Protein AF-F0XGJ4-F1 (afdb_monomer_lite)

Structure (mmCIF, N/CA/C/O backbone):
data_AF-F0XGJ4-F1
#
_entry.id   AF-F0XGJ4-F1
#
loop_
_atom_site.group_PDB
_atom_site.id
_atom_site.type_symbol
_atom_site.label_atom_id
_atom_site.label_alt_id
_atom_site.label_comp_id
_atom_site.label_asym_id
_atom_site.label_entity_id
_atom_site.label_seq_id
_atom_site.pdbx_PDB_ins_code
_atom_site.Cartn_x
_atom_site.Cartn_y
_atom_site.Cartn_z
_atom_site.occupancy
_atom_site.B_iso_or_equiv
_atom_site.auth_seq_id
_atom_site.auth_comp_id
_atom_site.auth_asym_id
_atom_site.auth_atom_id
_atom_site.pdbx_PDB_model_num
ATOM 1 N N . MET A 1 1 ? -53.637 -9.551 15.368 1.00 44.47 1 MET A N 1
ATOM 2 C CA . MET A 1 1 ? -52.461 -8.748 15.763 1.00 44.47 1 MET A CA 1
ATOM 3 C C . MET A 1 1 ? -52.261 -7.711 14.674 1.00 44.47 1 MET A C 1
ATOM 5 O O . MET A 1 1 ? -52.232 -8.126 13.521 1.00 44.47 1 MET A O 1
ATOM 9 N N . PRO A 1 2 ? -52.261 -6.405 14.977 1.00 37.25 2 PRO A N 1
ATOM 10 C CA . PRO A 1 2 ? -52.149 -5.390 13.941 1.00 37.25 2 PRO A CA 1
ATOM 11 C C . PRO A 1 2 ? -50.734 -5.414 13.357 1.00 37.25 2 PRO A C 1
ATOM 13 O O . PRO A 1 2 ? -49.748 -5.363 14.090 1.00 37.25 2 PRO A O 1
ATOM 16 N N . THR A 1 3 ? -50.654 -5.531 12.036 1.00 47.31 3 THR A N 1
ATOM 17 C CA . THR A 1 3 ? -49.448 -5.276 11.251 1.00 47.31 3 THR A CA 1
ATOM 18 C C . THR A 1 3 ? -49.050 -3.822 11.454 1.00 47.31 3 THR A C 1
ATOM 20 O O . THR A 1 3 ? -49.810 -2.914 11.125 1.00 47.31 3 THR A O 1
ATOM 23 N N . GLN A 1 4 ? -47.882 -3.604 12.047 1.00 41.16 4 GLN A N 1
ATOM 24 C CA . GLN A 1 4 ? -47.306 -2.279 12.210 1.00 41.16 4 GLN A CA 1
ATOM 25 C C . GLN A 1 4 ? -46.841 -1.817 10.823 1.00 41.16 4 GLN A C 1
ATOM 27 O O . GLN A 1 4 ? -45.825 -2.291 10.317 1.00 41.16 4 GLN A O 1
ATOM 32 N N . GLU A 1 5 ? -47.625 -0.960 10.167 1.00 41.19 5 GLU A N 1
ATOM 33 C CA . GLU A 1 5 ? -47.190 -0.300 8.937 1.00 41.19 5 GLU A CA 1
ATOM 34 C C . GLU A 1 5 ? -45.972 0.568 9.258 1.00 41.19 5 GLU A C 1
ATOM 36 O O . GLU A 1 5 ? -46.038 1.530 10.027 1.00 41.19 5 GLU A O 1
ATOM 41 N N . VAL A 1 6 ? -44.831 0.196 8.684 1.00 43.41 6 VAL A N 1
ATOM 42 C CA . VAL A 1 6 ? -43.627 1.019 8.705 1.00 43.41 6 VAL A CA 1
ATOM 43 C C . VAL A 1 6 ? -43.860 2.169 7.731 1.00 43.41 6 VAL A C 1
ATOM 45 O O . VAL A 1 6 ? -43.732 2.011 6.519 1.00 43.41 6 VAL A O 1
ATOM 48 N N . CYS A 1 7 ? -44.211 3.339 8.262 1.00 36.81 7 CYS A N 1
ATOM 49 C CA . CYS A 1 7 ? -44.216 4.579 7.496 1.00 36.81 7 CYS A CA 1
ATOM 50 C C . CYS A 1 7 ? -42.777 4.942 7.113 1.00 36.81 7 CYS A C 1
ATOM 52 O O . CYS A 1 7 ? -42.059 5.582 7.882 1.00 36.81 7 CYS A O 1
ATOM 54 N N . ILE A 1 8 ? -42.349 4.549 5.913 1.00 44.00 8 ILE A N 1
ATOM 55 C CA . ILE A 1 8 ? -41.135 5.093 5.305 1.00 44.00 8 ILE A CA 1
ATOM 56 C C . ILE A 1 8 ? -41.478 6.503 4.829 1.00 44.00 8 ILE A C 1
ATOM 58 O O . ILE A 1 8 ? -42.109 6.693 3.790 1.00 44.00 8 ILE A O 1
ATOM 62 N N . VAL A 1 9 ? -41.100 7.504 5.623 1.00 44.28 9 VAL A N 1
ATOM 63 C CA . VAL A 1 9 ? -41.214 8.907 5.221 1.00 44.28 9 VAL A CA 1
ATOM 64 C C . VAL A 1 9 ? -40.215 9.147 4.081 1.00 44.28 9 VAL A C 1
ATOM 66 O O . VAL A 1 9 ? -39.020 8.924 4.284 1.00 44.28 9 VAL A O 1
ATOM 69 N N . PRO A 1 10 ? -40.654 9.604 2.893 1.00 46.97 10 PRO A N 1
ATOM 70 C CA . PRO A 1 10 ? -39.745 9.921 1.800 1.00 46.97 10 PRO A CA 1
ATOM 71 C C . PRO A 1 10 ? -38.796 11.039 2.229 1.00 46.97 10 PRO A C 1
ATOM 73 O O . PRO A 1 10 ? -39.234 12.105 2.675 1.00 46.97 10 PRO A O 1
ATOM 76 N N . THR A 1 11 ? -37.494 10.810 2.100 1.00 43.44 11 THR A N 1
ATOM 77 C CA . THR A 1 11 ? -36.482 11.832 2.357 1.00 43.44 11 THR A CA 1
ATOM 78 C C . THR A 1 11 ? -36.647 12.971 1.350 1.00 43.44 11 THR A C 1
ATOM 80 O O . THR A 1 11 ? -36.480 12.794 0.145 1.00 43.44 11 THR A O 1
ATOM 83 N N . LYS A 1 12 ? -37.008 14.165 1.837 1.00 43.97 12 LYS A N 1
ATOM 84 C CA . LYS A 1 12 ? -36.980 15.386 1.020 1.00 43.97 12 LYS A CA 1
ATOM 85 C C . LYS A 1 12 ? -35.518 15.830 0.828 1.00 43.97 12 LYS A C 1
ATOM 87 O O . LYS A 1 12 ? -34.773 15.789 1.810 1.00 43.97 12 LYS A O 1
ATOM 92 N N . PRO A 1 13 ? -35.116 16.292 -0.373 1.00 52.69 13 PRO A N 1
ATOM 93 C CA . PRO A 1 13 ? -33.733 16.689 -0.678 1.00 52.69 13 PRO A CA 1
ATOM 94 C C . PRO A 1 13 ? -33.125 17.688 0.320 1.00 52.69 13 PRO A C 1
ATOM 96 O O . PRO A 1 13 ? -31.936 17.627 0.614 1.00 52.69 13 PRO A O 1
ATOM 99 N N . ASP A 1 14 ? -33.949 18.557 0.909 1.00 48.69 14 ASP A N 1
ATOM 100 C CA . ASP A 1 14 ? -33.496 19.634 1.797 1.00 48.69 14 ASP A CA 1
ATOM 101 C C . ASP A 1 14 ? -33.063 19.177 3.205 1.00 48.69 14 ASP A C 1
ATOM 103 O O . ASP A 1 14 ? -32.497 19.977 3.955 1.00 48.69 14 ASP A O 1
ATOM 107 N N . ASN A 1 15 ? -33.284 17.903 3.560 1.00 43.88 15 ASN A N 1
ATOM 108 C CA . ASN A 1 15 ? -32.878 17.313 4.845 1.00 43.88 15 ASN A CA 1
ATOM 109 C C . ASN A 1 15 ? -31.492 16.646 4.819 1.00 43.88 15 ASN A C 1
ATOM 111 O O . ASN A 1 15 ? -31.057 16.120 5.843 1.00 43.88 15 ASN A O 1
ATOM 115 N N . PHE A 1 16 ? -30.780 16.675 3.690 1.00 43.53 16 PHE A N 1
ATOM 116 C CA . PHE A 1 16 ? -29.394 16.219 3.621 1.00 43.53 16 PHE A CA 1
ATOM 117 C C . PHE A 1 16 ? -28.466 17.435 3.580 1.00 43.53 16 PHE A C 1
ATOM 119 O O . PHE A 1 16 ? -28.323 18.097 2.553 1.00 43.53 16 PHE A O 1
ATOM 126 N N . ARG A 1 17 ? -27.845 17.773 4.714 1.00 47.41 17 ARG A N 1
ATOM 127 C CA . ARG A 1 17 ? -26.791 18.795 4.762 1.00 47.41 17 ARG A CA 1
ATOM 128 C C . ARG A 1 17 ? -25.570 18.237 5.474 1.00 47.41 17 ARG A C 1
ATOM 130 O O . ARG A 1 17 ? -25.662 17.846 6.632 1.00 47.41 17 ARG A O 1
ATOM 137 N N . LEU A 1 18 ? -24.424 18.266 4.797 1.00 42.28 18 LEU A N 1
ATOM 138 C CA . LEU A 1 18 ? -23.131 18.234 5.475 1.00 42.28 18 LEU A CA 1
ATOM 139 C C . LEU A 1 18 ? -22.998 19.552 6.266 1.00 42.28 18 LEU A C 1
ATOM 141 O O . LEU A 1 18 ? -23.239 20.620 5.686 1.00 42.28 18 LEU A O 1
ATOM 145 N N . PRO A 1 19 ? -22.682 19.528 7.572 1.00 45.72 19 PRO A N 1
ATOM 146 C CA . PRO A 1 19 ? -22.484 20.747 8.350 1.00 45.72 19 PRO A CA 1
ATOM 147 C C . PRO A 1 19 ? -21.407 21.636 7.709 1.00 45.72 19 PRO A C 1
ATOM 149 O O . PRO A 1 19 ? -20.309 21.174 7.408 1.00 45.72 19 PRO A O 1
ATOM 152 N N . ARG A 1 20 ? -21.713 22.926 7.510 1.00 48.38 20 ARG A N 1
ATOM 153 C CA . ARG A 1 20 ? -20.840 23.892 6.807 1.00 48.38 20 ARG A CA 1
ATOM 154 C C . ARG A 1 20 ? -19.510 24.189 7.512 1.00 48.38 20 ARG A C 1
ATOM 156 O O . ARG A 1 20 ? -18.648 24.817 6.914 1.00 48.38 20 ARG A O 1
ATOM 163 N N . GLU A 1 21 ? -19.337 23.750 8.753 1.00 51.31 21 GLU A N 1
ATOM 164 C CA . GLU A 1 21 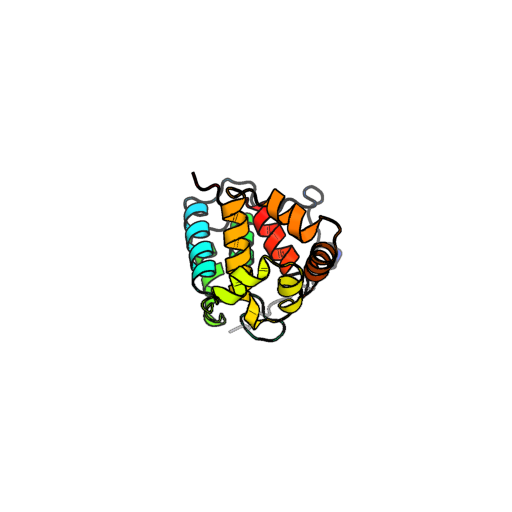? -18.186 24.100 9.595 1.00 51.31 21 GLU A CA 1
ATOM 165 C C . GLU A 1 21 ? -17.026 23.094 9.502 1.00 51.31 21 GLU A C 1
ATOM 167 O O . GLU A 1 21 ? -15.967 23.338 10.075 1.00 51.31 21 GLU A O 1
ATOM 172 N N . ARG A 1 22 ? -17.182 21.983 8.761 1.00 50.12 22 ARG A N 1
ATOM 173 C CA . ARG A 1 22 ? -16.099 21.019 8.485 1.00 50.12 22 ARG A CA 1
ATOM 174 C C . ARG A 1 22 ? -16.138 20.516 7.050 1.00 50.12 22 ARG A C 1
ATOM 176 O O . ARG A 1 22 ? -16.623 19.427 6.755 1.00 50.12 22 ARG A O 1
ATOM 183 N N . LEU A 1 23 ? -15.592 21.324 6.153 1.00 49.94 23 LEU A N 1
ATOM 184 C CA . LEU A 1 23 ? -15.266 20.919 4.791 1.00 49.94 23 LEU A CA 1
ATOM 185 C C . LEU A 1 23 ? -13.896 20.221 4.819 1.00 49.94 23 LEU A C 1
ATOM 187 O O . LEU A 1 23 ? -12.877 20.861 4.598 1.00 49.94 23 LEU A O 1
ATOM 191 N N . GLY A 1 24 ? -13.887 18.927 5.159 1.00 55.69 24 GLY A N 1
ATOM 192 C CA . GLY A 1 24 ? -12.688 18.079 5.111 1.00 55.69 24 GLY A CA 1
ATOM 193 C C . GLY A 1 24 ? -11.814 18.120 6.368 1.00 55.69 24 GLY A C 1
ATOM 194 O O . GLY A 1 24 ? -10.716 18.657 6.346 1.00 55.69 24 GLY A O 1
ATOM 195 N N . ILE A 1 25 ? -12.302 17.519 7.456 1.00 51.50 25 ILE A N 1
ATOM 196 C CA . ILE A 1 25 ? -11.490 16.988 8.563 1.00 51.50 25 ILE A CA 1
ATOM 197 C C . ILE A 1 25 ? -12.127 15.634 8.886 1.00 51.50 25 ILE A C 1
ATOM 199 O O . ILE A 1 25 ? -13.258 15.599 9.371 1.00 51.50 25 ILE A O 1
ATO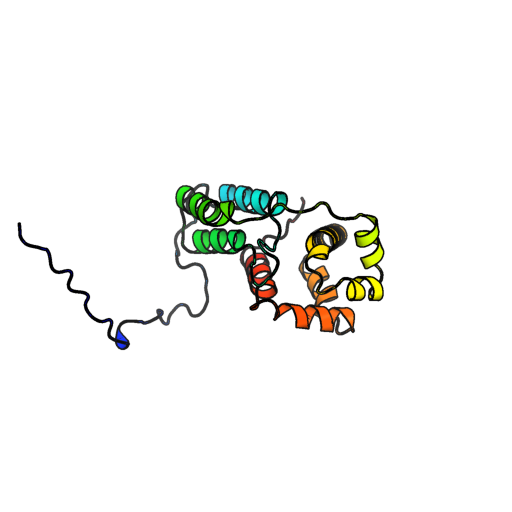M 203 N N . SER A 1 26 ? -11.451 14.527 8.569 1.00 56.41 26 SER A N 1
ATOM 204 C CA . SER A 1 26 ? -12.016 13.167 8.655 1.00 56.41 26 SER A CA 1
ATOM 205 C C . SER A 1 26 ? -12.319 12.698 10.081 1.00 56.41 26 SER A C 1
ATOM 207 O O . SER A 1 26 ? -12.967 11.669 10.262 1.00 56.41 26 SER A O 1
ATOM 209 N N . ARG A 1 27 ? -11.932 13.461 11.110 1.00 54.47 27 ARG A N 1
ATOM 210 C CA . ARG A 1 27 ? -12.351 13.197 12.488 1.00 54.47 27 ARG A CA 1
ATOM 211 C C . ARG A 1 27 ? -13.763 13.731 12.738 1.00 54.47 27 ARG A C 1
ATOM 213 O O . ARG A 1 27 ? -13.965 14.892 13.118 1.00 54.47 27 ARG A O 1
ATOM 220 N N . LEU A 1 28 ? -14.747 12.868 12.487 1.00 62.62 28 LEU A N 1
ATOM 221 C CA . LEU A 1 28 ? -16.150 13.130 12.820 1.00 62.62 28 LEU A CA 1
ATOM 222 C C . LEU A 1 28 ? -16.370 13.122 14.340 1.00 62.62 28 LEU A C 1
ATOM 224 O O . LEU A 1 28 ? -17.200 13.888 14.828 1.00 62.62 28 LEU A O 1
ATOM 228 N N . ASP A 1 29 ? -15.587 12.334 15.088 1.00 65.94 29 ASP A N 1
ATOM 229 C CA . ASP A 1 29 ? -15.532 12.422 16.550 1.00 65.94 29 ASP A CA 1
ATOM 230 C C . ASP A 1 29 ? -14.451 13.429 16.976 1.00 65.94 29 ASP A C 1
ATOM 232 O O . ASP A 1 29 ? -13.270 13.288 16.664 1.00 65.94 29 ASP A O 1
ATOM 236 N N . THR A 1 30 ? -14.857 14.482 17.684 1.00 70.56 30 THR A N 1
ATOM 237 C CA . THR A 1 30 ? -13.936 15.455 18.297 1.00 70.56 30 THR A CA 1
ATOM 238 C C . THR A 1 30 ? -13.401 15.018 19.649 1.00 70.56 30 THR A C 1
ATOM 240 O O . THR A 1 30 ? -12.550 15.704 20.214 1.00 70.56 30 THR A O 1
ATOM 243 N N . GLY A 1 31 ? -13.959 13.949 20.214 1.00 69.38 31 GLY A N 1
ATOM 244 C CA . GLY A 1 31 ? -13.500 13.369 21.460 1.00 69.38 31 GLY A CA 1
ATOM 245 C C . GLY A 1 31 ? -12.121 12.721 21.321 1.00 69.38 31 GLY A C 1
ATOM 246 O O . GLY A 1 31 ? -11.634 12.500 20.211 1.00 69.38 31 GLY A O 1
ATOM 247 N N . PRO A 1 32 ? -11.471 12.405 22.453 1.00 74.81 32 PRO A N 1
ATOM 248 C CA . PRO A 1 32 ? -10.284 11.565 22.426 1.00 74.81 32 PRO A CA 1
ATOM 249 C C . PRO A 1 32 ? -10.625 10.192 21.836 1.00 74.81 32 PRO A C 1
ATOM 251 O O . PRO A 1 32 ? -11.752 9.699 21.988 1.00 74.81 32 PRO A O 1
ATOM 254 N N . ASP A 1 33 ? -9.635 9.557 21.207 1.00 81.19 33 ASP A N 1
ATOM 255 C CA . ASP A 1 33 ? -9.786 8.181 20.739 1.00 81.19 33 ASP A CA 1
ATOM 256 C C . ASP A 1 33 ? -10.175 7.265 21.894 1.00 81.19 33 ASP A C 1
ATOM 258 O O . ASP A 1 33 ? -9.794 7.474 23.053 1.00 81.19 33 ASP A O 1
ATOM 262 N N . LYS A 1 34 ? -10.957 6.229 21.581 1.00 84.88 34 LYS A N 1
ATOM 263 C CA . LYS A 1 34 ? -11.382 5.287 22.612 1.00 84.88 34 LYS A CA 1
ATOM 264 C C . LYS A 1 34 ? -10.155 4.519 23.133 1.00 84.88 34 LYS A C 1
ATOM 266 O O . LYS A 1 34 ? -9.247 4.209 22.356 1.00 84.88 34 LYS A O 1
ATOM 271 N N . PRO A 1 35 ? -10.104 4.198 24.440 1.00 89.31 35 PRO A N 1
ATOM 272 C CA . PRO A 1 35 ? -8.996 3.435 25.004 1.00 89.31 35 PRO A CA 1
ATOM 273 C C . PRO A 1 35 ? -8.731 2.143 24.219 1.00 89.31 35 PRO A C 1
ATOM 275 O O . PRO A 1 35 ? -9.656 1.376 23.948 1.00 89.31 35 PRO A O 1
ATOM 278 N N . GLY A 1 36 ? -7.468 1.916 23.854 1.00 87.62 36 GLY A N 1
ATOM 279 C CA . GLY A 1 36 ? -7.026 0.741 23.097 1.00 87.62 36 GLY A CA 1
ATOM 280 C C . GLY A 1 36 ? -7.282 0.786 21.585 1.00 87.62 36 GLY A C 1
ATOM 281 O O . GLY A 1 36 ? -6.905 -0.165 20.904 1.00 87.62 36 GLY A O 1
ATOM 282 N N . SER A 1 37 ? -7.891 1.848 21.036 1.00 85.94 37 SER A N 1
ATOM 283 C CA . SER A 1 37 ? -8.155 1.949 19.590 1.00 85.94 37 SER A CA 1
ATOM 284 C C . SER A 1 37 ? -6.874 2.017 18.748 1.00 85.94 37 SER A C 1
ATOM 286 O O . SER A 1 37 ? -6.814 1.382 17.702 1.00 85.94 37 SER A O 1
ATOM 288 N N . HIS A 1 38 ? -5.830 2.714 19.210 1.00 84.88 38 HIS A N 1
ATOM 289 C CA . HIS A 1 38 ? -4.536 2.782 18.509 1.00 84.88 38 HIS A CA 1
ATOM 290 C C . HIS A 1 38 ? -3.844 1.418 18.441 1.00 84.88 38 HIS A C 1
ATOM 292 O O . HIS A 1 38 ? -3.490 0.957 17.357 1.00 84.88 38 HIS A O 1
ATOM 298 N N . ASP A 1 39 ? -3.731 0.739 19.585 1.00 87.06 39 ASP A N 1
ATOM 299 C CA . ASP A 1 39 ? -3.068 -0.565 19.680 1.00 87.06 39 ASP A CA 1
ATOM 300 C C . ASP A 1 39 ? -3.740 -1.599 18.773 1.00 87.06 39 ASP A C 1
ATOM 302 O O . ASP A 1 39 ? -3.071 -2.327 18.035 1.00 87.06 39 ASP A O 1
ATOM 306 N N . ILE A 1 40 ? -5.079 -1.657 18.789 1.00 92.75 40 ILE A N 1
ATOM 307 C CA . ILE A 1 40 ? -5.793 -2.626 17.959 1.00 92.75 40 ILE A CA 1
ATOM 308 C C . ILE A 1 40 ? -5.703 -2.287 16.470 1.00 92.75 40 ILE A C 1
ATOM 310 O O . ILE A 1 40 ? -5.597 -3.204 15.663 1.00 92.75 40 ILE A O 1
ATOM 314 N N . VAL A 1 41 ? -5.702 -1.006 16.091 1.00 92.44 41 VAL A N 1
ATOM 315 C CA . VAL A 1 41 ? -5.514 -0.594 14.691 1.00 92.44 41 VAL A CA 1
ATOM 316 C C . VAL A 1 41 ? -4.147 -1.041 14.190 1.00 92.44 41 VAL A C 1
ATOM 318 O O . VAL A 1 41 ? -4.084 -1.678 13.141 1.00 92.44 41 VAL A O 1
ATOM 321 N N . GLY A 1 42 ? -3.080 -0.812 14.960 1.00 88.12 42 GLY A N 1
ATOM 322 C CA . GLY A 1 42 ? -1.737 -1.282 14.610 1.00 88.12 42 GLY A CA 1
ATOM 323 C C . GLY A 1 42 ? -1.686 -2.798 14.397 1.00 88.12 42 GLY A C 1
ATOM 324 O O . GLY A 1 42 ? -1.186 -3.265 13.374 1.00 88.12 42 GLY A O 1
ATOM 325 N N . VAL A 1 43 ? -2.285 -3.573 15.310 1.00 94.81 43 VAL A N 1
ATOM 326 C CA . VAL A 1 43 ? -2.364 -5.040 15.191 1.00 94.81 43 VAL A CA 1
ATOM 327 C C . VAL A 1 43 ? -3.135 -5.471 13.941 1.00 94.81 43 VAL A C 1
ATOM 329 O O . VAL A 1 43 ? -2.667 -6.337 13.206 1.00 94.81 43 VAL A O 1
ATOM 332 N N . LEU A 1 44 ? -4.309 -4.888 13.683 1.00 96.44 44 LEU A N 1
ATOM 333 C CA . LEU A 1 44 ? -5.167 -5.288 12.564 1.00 96.44 44 LEU A CA 1
ATOM 334 C C . LEU A 1 44 ? -4.580 -4.885 11.205 1.00 96.44 44 LEU A C 1
ATOM 336 O O . LEU A 1 44 ? -4.647 -5.667 10.258 1.00 96.44 44 LEU A O 1
ATOM 340 N N . LEU A 1 45 ? -3.972 -3.699 11.101 1.00 94.75 45 LEU A N 1
ATOM 341 C CA . LEU A 1 45 ? -3.289 -3.264 9.881 1.00 94.75 45 LEU A CA 1
ATOM 342 C C . LEU A 1 45 ? -2.068 -4.136 9.589 1.00 94.75 45 LEU A C 1
ATOM 344 O O . LEU A 1 45 ? -1.893 -4.551 8.443 1.00 94.75 45 LEU A O 1
ATOM 348 N N . GLN A 1 46 ? -1.278 -4.476 10.614 1.00 93.75 46 GLN A N 1
ATOM 349 C CA . GLN A 1 46 ? -0.146 -5.383 10.445 1.00 93.75 46 GLN A CA 1
ATOM 350 C C . GLN A 1 46 ? -0.607 -6.773 10.012 1.00 93.75 46 GLN A C 1
ATOM 352 O O . GLN A 1 46 ? -0.096 -7.325 9.043 1.00 93.75 46 GLN A O 1
ATOM 357 N N . GLN A 1 47 ? -1.633 -7.306 10.677 1.00 95.88 47 GLN A N 1
ATOM 358 C CA . GLN A 1 47 ? -2.221 -8.588 10.317 1.00 95.88 47 GLN A CA 1
ATOM 359 C C . GLN A 1 47 ? -2.705 -8.600 8.859 1.00 95.88 47 GLN A C 1
ATOM 361 O O . GLN A 1 47 ? -2.464 -9.573 8.144 1.00 95.88 47 GLN A O 1
ATOM 366 N N . ASN A 1 48 ? -3.362 -7.526 8.408 1.00 96.25 48 ASN A N 1
ATOM 367 C CA . ASN A 1 48 ? -3.792 -7.388 7.021 1.00 96.25 48 ASN A CA 1
ATOM 368 C C . ASN A 1 48 ? -2.599 -7.382 6.056 1.00 96.25 48 ASN A C 1
ATOM 370 O O . ASN A 1 48 ? -2.611 -8.108 5.067 1.00 96.25 48 ASN A O 1
ATOM 374 N N . HIS A 1 49 ? -1.579 -6.577 6.357 1.00 94.12 49 HIS A N 1
ATOM 375 C CA . HIS A 1 49 ? -0.371 -6.444 5.548 1.00 94.12 49 HIS A CA 1
ATOM 376 C C . HIS A 1 49 ? 0.407 -7.766 5.423 1.00 94.12 49 HIS A C 1
ATOM 378 O O . HIS A 1 49 ? 0.917 -8.090 4.349 1.00 94.12 49 HIS A O 1
ATOM 384 N N . ASP A 1 50 ? 0.468 -8.555 6.496 1.00 93.50 50 ASP A N 1
ATOM 385 C CA . ASP A 1 50 ? 1.178 -9.835 6.511 1.00 93.50 50 ASP A CA 1
ATOM 386 C C . ASP A 1 50 ? 0.419 -10.922 5.741 1.00 93.50 50 ASP A C 1
ATOM 388 O O . ASP A 1 50 ? 1.028 -11.709 5.013 1.00 93.50 50 ASP A O 1
ATOM 392 N N . LYS A 1 51 ? -0.911 -10.974 5.889 1.00 95.81 51 LYS A N 1
ATOM 393 C CA . LYS A 1 51 ? -1.732 -12.083 5.383 1.00 95.81 51 LYS A CA 1
ATOM 394 C C . LYS A 1 51 ? -2.273 -11.867 3.977 1.00 95.81 51 LYS A C 1
ATOM 396 O O . LYS A 1 51 ? -2.346 -12.827 3.209 1.00 95.81 51 LYS A O 1
ATOM 401 N N . HIS A 1 52 ? -2.736 -10.663 3.661 1.00 96.75 52 HIS A N 1
ATOM 402 C CA . HIS A 1 52 ? -3.648 -10.444 2.543 1.00 96.75 52 HIS A CA 1
ATOM 403 C C . HIS A 1 52 ? -2.976 -9.725 1.381 1.00 96.75 52 HIS A C 1
ATOM 405 O O . HIS A 1 52 ? -2.190 -8.797 1.548 1.00 96.75 52 HIS A O 1
ATOM 411 N N . HIS A 1 53 ? -3.322 -10.154 0.173 1.00 96.19 53 HIS A N 1
ATOM 412 C CA . HIS A 1 53 ? -2.942 -9.463 -1.050 1.00 96.19 53 HIS A CA 1
ATOM 413 C C . HIS A 1 53 ? -3.732 -8.148 -1.190 1.00 96.19 53 HIS A C 1
ATOM 415 O O . HIS A 1 53 ? -4.855 -8.044 -0.699 1.00 96.19 53 HIS A O 1
ATOM 421 N N . MET A 1 54 ? -3.203 -7.162 -1.927 1.00 94.62 54 MET A N 1
ATOM 422 C CA . MET A 1 54 ? -3.957 -5.941 -2.271 1.00 94.62 54 MET A CA 1
ATOM 423 C C . MET A 1 54 ? -5.183 -6.209 -3.148 1.00 94.62 54 MET A C 1
ATOM 425 O O . MET A 1 54 ? -6.116 -5.418 -3.153 1.00 94.62 54 MET A O 1
ATOM 429 N N . TYR A 1 55 ? -5.204 -7.317 -3.881 1.00 94.69 55 TYR A N 1
ATOM 430 C CA . TYR A 1 55 ? -6.317 -7.685 -4.739 1.00 94.69 55 TYR A CA 1
ATOM 431 C C . TYR A 1 55 ? -6.923 -8.951 -4.177 1.00 94.69 55 TYR A C 1
ATOM 433 O O . TYR A 1 55 ? -6.188 -9.894 -3.914 1.00 94.69 55 TYR A O 1
ATOM 441 N N . PHE A 1 56 ? -8.238 -9.003 -4.003 1.00 93.38 56 PHE A N 1
ATOM 442 C CA . PHE A 1 56 ? -8.909 -10.223 -3.545 1.00 93.38 56 PHE A CA 1
ATOM 443 C C . PHE A 1 56 ? -9.469 -11.064 -4.706 1.00 93.38 56 PHE A C 1
ATOM 445 O O . PHE A 1 56 ? -9.878 -12.204 -4.511 1.00 93.38 56 PHE A O 1
ATOM 452 N N . ARG A 1 57 ? -9.459 -10.514 -5.926 1.00 89.56 57 ARG A N 1
ATOM 453 C CA . ARG A 1 57 ? -9.758 -11.184 -7.203 1.00 89.56 57 ARG A CA 1
ATOM 454 C C . ARG A 1 57 ? -9.065 -10.438 -8.345 1.00 89.56 57 ARG A C 1
ATOM 456 O O . ARG A 1 57 ? -8.720 -9.272 -8.181 1.00 89.56 57 ARG A O 1
ATOM 463 N N . ASP A 1 58 ? -8.957 -11.069 -9.506 1.00 85.31 58 ASP A N 1
ATOM 464 C CA . ASP A 1 58 ? -8.127 -10.564 -10.614 1.00 85.31 58 ASP A CA 1
ATOM 465 C C . ASP A 1 58 ? -8.741 -9.381 -11.378 1.00 85.31 58 ASP A C 1
ATOM 467 O O . ASP A 1 58 ? -8.062 -8.716 -12.149 1.00 85.31 58 ASP A O 1
ATOM 471 N N . ILE A 1 59 ? -10.028 -9.080 -11.175 1.00 83.12 59 ILE A N 1
ATOM 472 C CA . ILE A 1 59 ? -10.694 -7.953 -11.840 1.00 83.12 59 ILE A CA 1
ATOM 473 C C . ILE A 1 59 ? -11.440 -7.105 -10.811 1.00 83.12 59 ILE A C 1
ATOM 475 O O . ILE A 1 59 ? -12.369 -7.573 -10.142 1.00 83.12 59 ILE A O 1
ATOM 479 N N . ALA A 1 60 ? -11.052 -5.830 -10.721 1.00 77.19 60 ALA A N 1
ATOM 480 C CA . ALA A 1 60 ? -11.736 -4.786 -9.955 1.00 77.19 60 ALA A CA 1
ATOM 481 C C . ALA A 1 60 ? -12.064 -5.171 -8.495 1.00 77.19 60 ALA A C 1
ATOM 483 O O . ALA A 1 60 ? -13.155 -4.875 -8.000 1.00 77.19 60 ALA A O 1
ATOM 484 N N . GLY A 1 61 ? -11.173 -5.888 -7.805 1.00 90.44 61 GLY A N 1
ATOM 485 C CA . GLY A 1 61 ? -11.340 -6.241 -6.394 1.00 90.44 61 GLY A CA 1
ATOM 486 C C . GLY A 1 61 ? -10.110 -5.880 -5.580 1.00 90.44 61 GLY A C 1
ATOM 487 O O . GLY A 1 61 ? -9.132 -6.614 -5.634 1.00 90.44 61 GLY A O 1
ATOM 488 N N . HIS A 1 62 ? -10.184 -4.787 -4.820 1.00 95.12 62 HIS A N 1
ATOM 489 C CA . HIS A 1 62 ? -9.102 -4.286 -3.970 1.00 95.12 62 HIS A CA 1
ATOM 490 C C . HIS A 1 62 ? -9.369 -4.568 -2.491 1.00 95.12 62 HIS A C 1
ATOM 492 O O . HIS A 1 62 ? -10.517 -4.631 -2.054 1.00 95.12 62 HIS A O 1
ATOM 498 N N . ASN A 1 63 ? -8.311 -4.715 -1.708 1.00 96.06 63 ASN A N 1
ATOM 499 C CA . ASN A 1 63 ? -8.393 -4.960 -0.284 1.00 96.06 63 ASN A CA 1
ATOM 500 C C . ASN A 1 63 ? -8.839 -3.692 0.454 1.00 96.06 63 ASN A C 1
ATOM 502 O O . ASN A 1 63 ? -8.084 -2.739 0.633 1.00 96.06 63 ASN A O 1
ATOM 506 N N . HIS A 1 64 ? -10.083 -3.721 0.919 1.00 96.44 64 HIS A N 1
ATOM 507 C CA . HIS A 1 64 ? -10.739 -2.592 1.568 1.00 96.44 64 HIS A CA 1
ATOM 508 C C . HIS A 1 64 ? -10.542 -2.517 3.085 1.00 96.44 64 HIS A C 1
ATOM 510 O O . HIS A 1 64 ? -10.960 -1.545 3.718 1.00 96.44 64 HIS A O 1
ATOM 516 N N . ILE A 1 65 ? -9.898 -3.521 3.683 1.00 97.94 65 ILE A N 1
ATOM 517 C CA . ILE A 1 65 ? -9.733 -3.625 5.137 1.00 97.94 65 ILE A CA 1
ATOM 518 C C . ILE A 1 65 ? -9.019 -2.394 5.728 1.00 97.94 65 ILE A C 1
ATOM 520 O O . ILE A 1 65 ? -9.542 -1.835 6.697 1.00 97.94 65 ILE A O 1
ATOM 524 N N . PRO A 1 66 ? -7.893 -1.893 5.168 1.00 96.38 66 PRO A N 1
ATOM 525 C CA . PRO A 1 66 ? -7.176 -0.767 5.767 1.00 96.38 66 PRO A CA 1
ATOM 526 C C . PRO A 1 66 ? -8.034 0.489 5.914 1.00 96.38 66 PRO A C 1
ATOM 528 O O . PRO A 1 66 ? -8.111 1.070 6.995 1.00 96.38 66 PRO A O 1
ATOM 531 N N . HIS A 1 67 ? -8.737 0.892 4.855 1.00 94.94 67 HIS A N 1
ATOM 532 C CA . HIS A 1 67 ? -9.555 2.097 4.921 1.00 94.94 67 HIS A CA 1
ATOM 533 C C . HIS A 1 67 ? -10.839 1.892 5.732 1.00 94.94 67 HIS A C 1
ATOM 535 O O . HIS A 1 67 ? -11.314 2.851 6.334 1.00 94.94 67 HIS A O 1
ATOM 541 N N . ALA A 1 68 ? -11.391 0.675 5.815 1.00 96.88 68 ALA A N 1
ATOM 542 C CA . ALA A 1 68 ? -12.510 0.378 6.711 1.00 96.88 68 ALA A CA 1
ATOM 543 C C . ALA A 1 68 ? -12.119 0.567 8.188 1.00 96.88 68 ALA A C 1
ATOM 545 O O . ALA A 1 68 ? -12.842 1.226 8.942 1.00 96.88 68 ALA A O 1
ATOM 546 N N . ILE A 1 69 ? -10.949 0.058 8.588 1.00 96.81 69 ILE A N 1
ATOM 547 C CA . ILE A 1 69 ? -10.399 0.213 9.943 1.00 96.81 69 ILE A CA 1
ATOM 548 C C . ILE A 1 69 ? -10.136 1.686 10.253 1.00 96.81 69 ILE A C 1
ATOM 550 O O . ILE A 1 69 ? -10.626 2.204 11.256 1.00 96.81 69 ILE A O 1
ATOM 554 N N . LEU A 1 70 ? -9.396 2.372 9.380 1.00 93.50 70 LEU A N 1
ATOM 555 C CA . LEU A 1 70 ? -8.975 3.756 9.603 1.00 93.50 70 LEU A CA 1
ATOM 556 C C . LEU A 1 70 ? -10.159 4.727 9.587 1.00 93.50 70 LEU A C 1
ATOM 558 O O . LEU A 1 70 ? -10.242 5.615 10.431 1.00 93.50 70 LEU A O 1
ATOM 562 N N . THR A 1 71 ? -11.136 4.512 8.704 1.00 94.00 71 THR A N 1
ATOM 563 C CA . THR A 1 71 ? -12.389 5.286 8.708 1.00 94.00 71 THR A CA 1
ATOM 564 C C . THR A 1 71 ? -13.173 5.052 9.997 1.00 94.00 71 THR A C 1
ATOM 566 O O . THR A 1 71 ? -13.649 6.002 10.613 1.00 94.00 71 THR A O 1
ATOM 569 N N . THR A 1 72 ? -13.278 3.800 10.453 1.00 94.25 72 THR A N 1
ATOM 570 C CA . THR A 1 72 ? -13.948 3.470 11.722 1.00 94.25 72 THR A CA 1
ATOM 571 C C . THR A 1 72 ? -13.253 4.143 12.905 1.00 94.25 72 THR A C 1
ATOM 573 O O . THR A 1 72 ? -13.925 4.704 13.771 1.00 94.25 72 THR A O 1
ATOM 576 N N . MET A 1 73 ? -11.918 4.164 12.918 1.00 88.62 73 MET A N 1
ATOM 577 C CA . MET A 1 73 ? -11.134 4.888 13.919 1.00 88.62 73 MET A CA 1
ATOM 578 C C . MET A 1 73 ? -11.416 6.396 13.872 1.00 88.62 73 MET A C 1
ATOM 580 O O . MET A 1 73 ? -11.720 6.983 14.908 1.00 88.62 73 MET A O 1
ATOM 584 N N . ALA A 1 74 ? -11.404 7.011 12.685 1.00 87.94 74 ALA A N 1
ATOM 585 C CA . ALA A 1 74 ? -11.679 8.441 12.502 1.00 87.94 74 ALA A CA 1
ATOM 586 C C . ALA A 1 74 ? -13.082 8.860 12.987 1.00 87.94 74 ALA A C 1
ATOM 588 O O . ALA A 1 74 ? -13.297 9.995 13.419 1.00 87.94 74 ALA A O 1
ATOM 589 N N . MET A 1 75 ? -14.040 7.930 12.941 1.00 88.62 75 MET A N 1
ATOM 590 C CA . MET A 1 75 ? -15.403 8.107 13.450 1.00 88.62 75 MET A CA 1
ATOM 591 C C . MET A 1 75 ? -15.546 7.850 14.960 1.00 88.62 75 MET A C 1
ATOM 593 O O . MET A 1 75 ? -16.661 7.907 15.476 1.00 88.62 75 MET A O 1
ATOM 597 N N . GLY A 1 76 ? -14.454 7.575 15.681 1.00 85.50 76 GLY A N 1
ATOM 598 C CA . GLY A 1 76 ? -14.476 7.313 17.122 1.00 85.50 76 GLY A CA 1
ATOM 599 C C . GLY A 1 76 ? -14.802 5.862 17.489 1.00 85.50 76 GLY A C 1
ATOM 600 O O . GLY A 1 76 ? -15.314 5.604 18.579 1.00 85.50 76 GLY A O 1
ATOM 601 N N . GLY A 1 77 ? -14.522 4.911 16.595 1.00 89.44 77 GLY A N 1
ATOM 602 C CA . GLY A 1 77 ? -14.794 3.492 16.801 1.00 89.44 77 GLY A CA 1
ATOM 603 C C . GLY A 1 77 ? -14.105 2.898 18.034 1.00 89.44 77 GLY A C 1
ATOM 604 O O . GLY A 1 77 ? -12.936 3.158 18.335 1.00 89.44 77 GLY A O 1
ATOM 605 N N . THR A 1 78 ? -14.846 2.055 18.746 1.00 93.75 78 THR A N 1
ATOM 606 C CA . THR A 1 78 ? -14.353 1.217 19.843 1.00 93.75 78 THR A CA 1
ATOM 607 C C . THR A 1 78 ? -13.531 0.036 19.321 1.00 93.75 78 THR A C 1
ATOM 609 O O . THR A 1 78 ? -13.658 -0.371 18.168 1.00 93.75 78 THR A O 1
ATOM 612 N N . VAL A 1 79 ? -12.759 -0.614 20.199 1.00 96.31 79 VAL A N 1
ATOM 613 C CA . VAL A 1 79 ? -12.017 -1.852 19.874 1.00 96.31 79 VAL A CA 1
ATOM 614 C C . VAL A 1 79 ? -12.905 -2.917 19.218 1.00 96.31 79 VAL A C 1
ATOM 616 O O . VAL A 1 79 ? -12.475 -3.604 18.294 1.00 96.31 79 VAL A O 1
ATOM 619 N N . LYS A 1 80 ? -14.155 -3.058 19.675 1.00 98.00 80 LYS A N 1
ATOM 620 C CA . LYS A 1 80 ? -15.107 -4.024 19.112 1.00 98.00 80 LYS A CA 1
ATOM 621 C C . LYS A 1 80 ? -15.494 -3.670 17.673 1.00 98.00 80 LYS A C 1
ATOM 623 O O . LYS A 1 80 ? -15.576 -4.561 16.834 1.00 98.00 80 LYS A O 1
ATOM 628 N N . GLU A 1 81 ? -15.739 -2.394 17.393 1.00 97.88 81 GLU A N 1
ATOM 629 C CA . GLU A 1 81 ? -16.110 -1.921 16.054 1.00 97.88 81 GLU A CA 1
ATOM 630 C C . GLU A 1 81 ? -14.929 -1.994 15.084 1.00 97.88 81 GLU A C 1
ATOM 632 O O . GLU A 1 81 ? -15.116 -2.375 13.935 1.00 97.88 81 GLU A O 1
ATOM 637 N N . LEU A 1 82 ? -13.711 -1.729 15.561 1.00 96.88 82 LEU A N 1
ATOM 638 C CA . LEU A 1 82 ? -12.485 -1.863 14.771 1.00 96.88 82 LEU A CA 1
ATOM 639 C C . LEU A 1 82 ? -12.217 -3.317 14.368 1.00 96.88 82 LEU A C 1
ATOM 641 O O . LEU A 1 82 ? -11.883 -3.581 13.218 1.00 96.88 82 LEU A O 1
ATOM 645 N N . ARG A 1 83 ? -12.426 -4.274 15.284 1.00 98.50 83 ARG A N 1
ATOM 646 C CA . ARG A 1 83 ? -12.353 -5.708 14.955 1.00 98.50 83 ARG A CA 1
ATOM 647 C C . ARG A 1 83 ? -13.400 -6.101 13.927 1.00 98.50 83 ARG A C 1
ATOM 649 O O . ARG A 1 83 ? -13.057 -6.703 12.923 1.00 98.50 83 ARG A O 1
ATOM 656 N N . ARG A 1 84 ? -14.647 -5.664 14.121 1.00 98.31 84 ARG A N 1
ATOM 657 C CA . ARG A 1 84 ? -15.705 -5.892 13.136 1.00 98.31 84 ARG A CA 1
ATOM 658 C C . ARG A 1 84 ? -15.330 -5.345 11.751 1.00 98.31 84 ARG A C 1
ATOM 660 O O . ARG A 1 84 ? -15.565 -6.027 10.764 1.00 98.31 84 ARG A O 1
ATOM 667 N N . ALA A 1 85 ? -14.730 -4.155 11.672 1.00 97.81 85 ALA A N 1
ATOM 668 C CA . ALA A 1 85 ? -14.297 -3.568 10.401 1.00 97.81 85 ALA A CA 1
ATOM 669 C C . ALA A 1 85 ? -13.235 -4.414 9.673 1.00 97.81 85 ALA A C 1
ATOM 671 O O . ALA A 1 85 ? -13.191 -4.405 8.446 1.00 97.81 85 ALA A O 1
ATOM 672 N N . TYR A 1 86 ? -12.402 -5.153 10.413 1.00 98.38 86 TYR A N 1
ATOM 673 C CA . TYR A 1 86 ? -11.498 -6.154 9.847 1.00 98.38 86 TYR A CA 1
ATOM 674 C C . TYR A 1 86 ? -12.266 -7.419 9.423 1.00 98.38 86 TYR A C 1
ATOM 676 O O . TYR A 1 86 ? -12.168 -7.849 8.273 1.00 98.38 86 TYR A O 1
ATOM 684 N N . ASP A 1 87 ? -13.063 -7.982 10.335 1.00 98.00 87 ASP A N 1
ATOM 685 C CA . ASP A 1 87 ? -13.757 -9.265 10.158 1.00 98.00 87 ASP A CA 1
ATOM 686 C C . ASP A 1 87 ? -14.737 -9.243 8.968 1.00 98.00 87 ASP A C 1
ATOM 688 O O . ASP A 1 87 ? -14.816 -10.211 8.211 1.00 98.00 87 ASP A O 1
ATOM 692 N N . ASP A 1 88 ? -15.441 -8.121 8.754 1.00 97.25 88 ASP A N 1
ATOM 693 C CA . ASP A 1 88 ? -16.410 -7.939 7.660 1.00 97.25 88 ASP A CA 1
ATOM 694 C C . ASP A 1 88 ? -15.753 -8.092 6.266 1.00 97.25 88 ASP A C 1
ATOM 696 O O . ASP A 1 88 ? -16.427 -8.448 5.296 1.00 97.25 88 ASP A O 1
ATOM 700 N N . GLY A 1 89 ? -14.442 -7.836 6.153 1.00 93.88 89 GLY A N 1
ATOM 701 C CA . GLY A 1 89 ? -13.684 -7.907 4.901 1.00 93.88 89 GLY A CA 1
ATOM 702 C C . GLY A 1 89 ? -12.786 -9.137 4.748 1.00 93.88 89 GLY A C 1
ATOM 703 O O . GLY A 1 89 ? -12.292 -9.364 3.643 1.00 93.88 89 GLY A O 1
ATOM 704 N N . GLU A 1 90 ? -12.557 -9.919 5.810 1.00 96.69 90 GLU A N 1
ATOM 705 C CA . GLU A 1 90 ? -11.522 -10.968 5.842 1.00 96.69 90 GLU A CA 1
ATOM 706 C C . GLU A 1 90 ? -11.851 -12.151 4.921 1.00 96.69 90 GLU A C 1
ATOM 708 O O . GLU A 1 90 ? -11.004 -12.595 4.146 1.00 96.69 90 GLU A O 1
ATOM 713 N N . ALA A 1 91 ? -13.090 -12.648 4.968 1.00 96.06 91 ALA A N 1
ATOM 714 C CA . ALA A 1 91 ? -13.476 -13.916 4.339 1.00 96.06 91 ALA A CA 1
ATOM 715 C C . ALA A 1 91 ? -13.332 -13.942 2.806 1.00 96.06 91 ALA A C 1
ATOM 717 O O . ALA A 1 91 ? -13.272 -15.017 2.212 1.00 96.06 91 ALA A O 1
ATOM 718 N N . ILE A 1 92 ? -13.302 -12.770 2.166 1.00 94.69 92 ILE A N 1
ATOM 719 C CA . ILE A 1 92 ? -13.156 -12.643 0.712 1.00 94.69 92 ILE A CA 1
ATOM 720 C C . ILE A 1 92 ? -11.703 -12.460 0.272 1.00 94.69 92 ILE A C 1
ATOM 722 O O . ILE A 1 92 ? -11.440 -12.533 -0.925 1.00 94.69 92 ILE A O 1
ATOM 726 N N . GLN A 1 93 ? -10.776 -12.190 1.197 1.00 97.25 93 GLN A N 1
ATOM 727 C CA . GLN A 1 93 ? -9.389 -11.899 0.847 1.00 97.25 93 GLN A CA 1
ATOM 728 C C . GLN A 1 93 ? -8.669 -13.138 0.322 1.00 97.25 93 GLN A C 1
ATOM 730 O O . GLN A 1 93 ? -8.912 -14.265 0.756 1.00 97.25 93 GLN A O 1
ATOM 735 N N . ARG A 1 94 ? -7.697 -12.904 -0.563 1.00 95.62 94 ARG A N 1
ATOM 736 C CA . ARG A 1 94 ? -6.735 -13.927 -0.982 1.00 95.62 94 ARG A CA 1
ATOM 737 C C . ARG A 1 94 ? -5.406 -13.750 -0.237 1.00 95.62 94 ARG A C 1
ATOM 739 O O . ARG A 1 94 ? -5.065 -12.620 0.136 1.00 95.62 94 ARG A O 1
ATOM 746 N N . PRO A 1 95 ? -4.649 -14.835 -0.015 1.00 96.00 95 PRO A N 1
ATOM 747 C CA . PRO A 1 95 ? -3.353 -14.746 0.642 1.00 96.00 95 PRO A CA 1
ATOM 748 C C . PRO A 1 95 ? -2.347 -13.959 -0.204 1.00 96.00 95 PRO A C 1
ATOM 750 O O . PRO A 1 95 ? -2.362 -14.025 -1.436 1.00 96.00 95 PRO A O 1
ATOM 753 N N . LYS A 1 96 ? -1.449 -13.237 0.468 1.00 93.44 96 LYS A N 1
ATOM 754 C CA . LYS A 1 96 ? -0.270 -12.632 -0.156 1.00 93.44 96 LYS A CA 1
ATOM 755 C C . LYS A 1 96 ? 0.675 -13.734 -0.652 1.00 93.44 96 LYS A C 1
ATOM 757 O O . LYS A 1 96 ? 0.927 -14.708 0.058 1.00 93.44 96 LYS A O 1
ATOM 762 N N . THR A 1 97 ? 1.196 -13.588 -1.867 1.00 93.69 97 THR A N 1
ATOM 763 C CA . THR A 1 97 ? 2.221 -14.485 -2.421 1.00 93.69 97 THR A CA 1
ATOM 764 C C . THR A 1 97 ? 3.610 -14.032 -1.977 1.00 93.69 97 THR A C 1
ATOM 766 O O . THR A 1 97 ? 3.822 -12.851 -1.706 1.00 93.69 97 THR A O 1
ATOM 769 N N . ALA A 1 98 ? 4.563 -14.958 -1.885 1.00 96.00 98 ALA A N 1
ATOM 770 C CA . ALA A 1 98 ? 5.949 -14.593 -1.606 1.00 96.00 98 ALA A CA 1
ATOM 771 C C . ALA A 1 98 ? 6.548 -13.820 -2.800 1.00 96.00 98 ALA A C 1
ATOM 773 O O . ALA A 1 98 ? 6.285 -14.212 -3.940 1.00 96.00 98 ALA A O 1
ATOM 774 N N . PRO A 1 99 ? 7.340 -12.759 -2.563 1.00 97.38 99 PRO A N 1
ATOM 775 C CA . PRO A 1 99 ? 8.054 -12.071 -3.633 1.00 97.38 99 PRO A CA 1
ATOM 776 C C . PRO A 1 99 ? 9.184 -12.942 -4.203 1.00 97.38 99 PRO A C 1
ATOM 778 O O . PRO A 1 99 ? 9.784 -13.741 -3.479 1.00 97.38 99 PRO A O 1
ATOM 781 N N . ASP A 1 100 ? 9.514 -12.741 -5.477 1.00 98.12 100 ASP A N 1
ATOM 782 C CA . ASP A 1 100 ? 10.723 -13.260 -6.119 1.00 98.12 100 ASP A CA 1
ATOM 783 C C . ASP A 1 100 ? 11.894 -12.281 -5.891 1.00 98.12 100 ASP A C 1
ATOM 785 O O . ASP A 1 100 ? 11.888 -11.174 -6.438 1.00 98.12 100 ASP A O 1
ATOM 789 N N . PRO A 1 101 ? 12.934 -12.660 -5.121 1.00 97.81 101 PRO A N 1
ATOM 790 C CA . PRO A 1 101 ? 14.071 -11.785 -4.847 1.00 97.81 101 PRO A CA 1
ATOM 791 C C . PRO A 1 101 ? 14.819 -11.314 -6.100 1.00 97.81 101 PRO A C 1
ATOM 793 O O . PRO A 1 101 ? 15.398 -10.227 -6.069 1.00 97.81 101 PRO A O 1
ATOM 796 N N . ILE A 1 102 ? 14.822 -12.110 -7.177 1.00 98.00 102 ILE A N 1
ATOM 7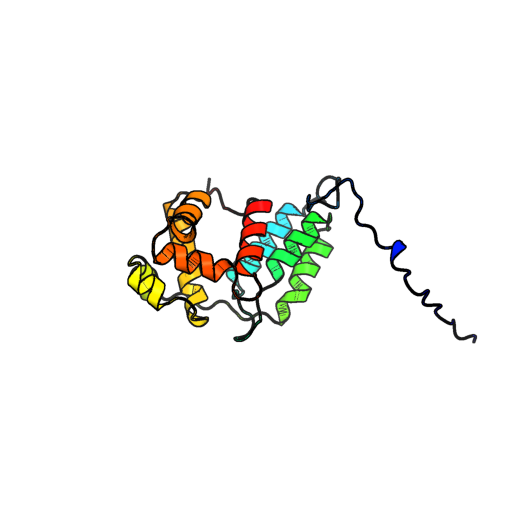97 C CA . ILE A 1 102 ? 15.465 -11.738 -8.443 1.00 98.00 102 ILE A CA 1
ATOM 798 C C . ILE A 1 102 ? 14.662 -10.619 -9.097 1.00 98.00 102 ILE A C 1
ATOM 800 O O . ILE A 1 102 ? 15.228 -9.569 -9.388 1.00 98.00 102 ILE A O 1
ATOM 804 N N . ALA A 1 103 ? 13.347 -10.803 -9.249 1.00 97.88 103 ALA A N 1
ATOM 805 C CA . ALA A 1 103 ? 12.458 -9.777 -9.788 1.00 97.88 103 ALA A CA 1
ATOM 806 C C . ALA A 1 103 ? 12.552 -8.466 -8.993 1.00 97.88 103 ALA A C 1
ATOM 808 O O . ALA A 1 103 ? 12.675 -7.397 -9.584 1.00 97.88 103 ALA A O 1
ATOM 809 N N . VAL A 1 104 ? 12.584 -8.551 -7.657 1.00 98.31 104 VAL A N 1
ATOM 810 C CA . VAL A 1 104 ? 12.744 -7.378 -6.784 1.00 98.31 104 VAL A CA 1
ATOM 811 C C . VAL A 1 104 ? 14.061 -6.644 -7.048 1.00 98.31 104 VAL A C 1
ATOM 813 O O . VAL A 1 104 ? 14.051 -5.423 -7.144 1.00 98.31 104 VAL A O 1
ATOM 816 N N . GLY A 1 105 ? 15.185 -7.359 -7.166 1.00 98.12 105 GLY A N 1
ATOM 817 C CA . GLY A 1 105 ? 16.484 -6.734 -7.448 1.00 98.12 105 GLY A CA 1
ATOM 818 C C . GLY A 1 105 ? 16.580 -6.154 -8.861 1.00 98.12 105 GLY A C 1
ATOM 819 O O . GLY A 1 105 ? 17.233 -5.143 -9.084 1.00 98.12 105 GLY A O 1
ATOM 820 N N . GLU A 1 106 ? 15.899 -6.758 -9.831 1.00 98.00 106 GLU A N 1
ATOM 821 C CA . GLU A 1 106 ? 15.868 -6.249 -11.200 1.00 98.00 106 GLU A CA 1
ATOM 822 C C . GLU A 1 106 ? 15.152 -4.904 -11.340 1.00 98.00 106 GLU A C 1
ATOM 824 O O . GLU A 1 106 ? 15.499 -4.141 -12.237 1.00 98.00 106 GLU A O 1
ATOM 829 N N . MET A 1 107 ? 14.195 -4.596 -10.462 1.00 97.81 107 MET A N 1
ATOM 830 C CA . MET A 1 107 ? 13.453 -3.330 -10.480 1.00 97.81 107 MET A CA 1
ATOM 831 C C . MET A 1 107 ? 14.280 -2.104 -10.060 1.00 97.81 107 MET A C 1
ATOM 833 O O . MET A 1 107 ? 13.798 -0.983 -10.200 1.00 97.81 107 MET A O 1
ATOM 837 N N . GLU A 1 108 ? 15.529 -2.282 -9.612 1.00 96.00 108 GLU A N 1
ATOM 838 C CA . GLU A 1 108 ? 16.493 -1.176 -9.482 1.00 96.00 108 GLU A CA 1
ATOM 839 C C . GLU A 1 108 ? 16.820 -0.538 -10.848 1.00 96.00 108 GLU A C 1
ATOM 841 O O . GLU A 1 108 ? 17.184 0.635 -10.919 1.00 96.00 108 GLU A O 1
ATOM 846 N N . ASP A 1 109 ? 16.671 -1.292 -11.945 1.00 97.06 109 ASP A N 1
ATOM 847 C CA . ASP A 1 109 ? 16.706 -0.758 -13.306 1.00 97.06 109 ASP A CA 1
ATOM 848 C C . ASP A 1 109 ? 15.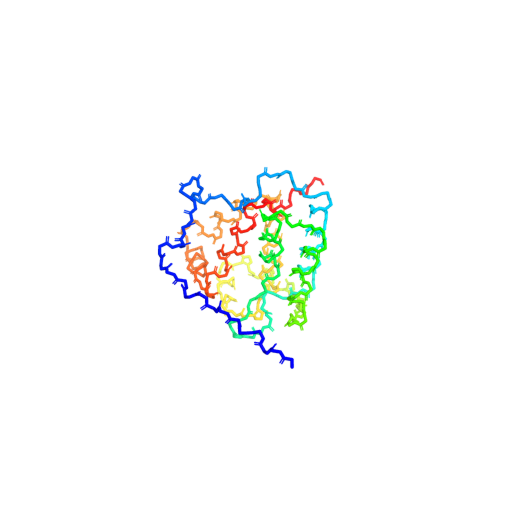326 -0.169 -13.670 1.00 97.06 109 ASP A C 1
ATOM 850 O O . ASP A 1 109 ? 14.349 -0.923 -13.770 1.00 97.06 109 ASP A O 1
ATOM 854 N N . PRO A 1 110 ? 15.218 1.148 -13.946 1.00 95.56 110 PRO A N 1
ATOM 855 C CA . PRO A 1 110 ? 13.947 1.791 -14.280 1.00 95.56 110 PRO A CA 1
ATOM 856 C C . PRO A 1 110 ? 13.216 1.174 -15.479 1.00 95.56 110 PRO A C 1
ATOM 858 O O . PRO A 1 110 ? 11.987 1.222 -15.534 1.00 95.56 110 PRO A O 1
ATOM 861 N N . PHE A 1 111 ? 13.934 0.588 -16.444 1.00 96.00 111 PHE A N 1
ATOM 862 C CA . PHE A 1 111 ? 13.302 -0.067 -17.591 1.00 96.00 111 PHE A CA 1
ATOM 863 C C . PHE A 1 111 ? 12.660 -1.395 -17.197 1.00 96.00 111 PHE A C 1
ATOM 865 O O . PHE A 1 111 ? 11.543 -1.677 -17.623 1.00 96.00 111 PHE A O 1
ATOM 872 N N . LYS A 1 112 ? 13.331 -2.184 -16.352 1.00 97.38 112 LYS A N 1
ATOM 873 C CA . LYS A 1 112 ? 12.782 -3.446 -15.837 1.00 97.38 112 LYS A CA 1
ATOM 874 C C . LYS A 1 112 ? 11.653 -3.212 -14.838 1.00 97.38 112 LYS A C 1
ATOM 876 O O . LYS A 1 112 ? 10.695 -3.974 -14.830 1.00 97.38 112 LYS A O 1
ATOM 881 N N . PHE A 1 113 ? 11.739 -2.150 -14.035 1.00 97.50 113 PHE A N 1
ATOM 882 C CA . PHE A 1 113 ? 10.623 -1.688 -13.209 1.00 97.50 113 PHE A CA 1
ATOM 883 C C . PHE A 1 113 ? 9.382 -1.452 -14.072 1.00 97.50 113 PHE A C 1
ATOM 885 O O . PHE A 1 113 ? 8.318 -1.987 -13.781 1.00 97.50 113 PHE A O 1
ATOM 892 N N . LEU A 1 114 ? 9.524 -0.677 -15.153 1.00 96.38 114 LEU A N 1
ATOM 893 C CA . LEU A 1 114 ? 8.416 -0.353 -16.050 1.00 96.38 114 LEU A CA 1
ATOM 894 C C . LEU A 1 114 ? 7.856 -1.579 -16.781 1.00 96.38 114 LEU A C 1
ATOM 896 O O . LEU A 1 114 ? 6.642 -1.673 -16.916 1.00 96.38 114 LEU A O 1
ATOM 900 N N . ASP A 1 115 ? 8.707 -2.514 -17.206 1.00 96.19 115 ASP A N 1
ATOM 901 C CA . ASP A 1 115 ? 8.301 -3.754 -17.891 1.00 96.19 115 ASP A CA 1
ATOM 902 C C . ASP A 1 115 ? 7.431 -4.671 -17.012 1.00 96.19 115 ASP A C 1
ATOM 904 O O . ASP A 1 115 ? 6.616 -5.432 -17.521 1.00 96.19 115 ASP A O 1
ATOM 908 N N . ARG A 1 116 ? 7.568 -4.569 -15.683 1.00 96.12 116 ARG A N 1
ATOM 909 C CA . ARG A 1 116 ? 6.775 -5.331 -14.703 1.00 96.12 116 ARG A CA 1
ATOM 910 C C . ARG A 1 116 ? 5.490 -4.628 -14.269 1.00 96.12 116 ARG A C 1
ATOM 912 O O . ARG A 1 116 ? 4.663 -5.220 -13.579 1.00 96.12 116 ARG A O 1
ATOM 919 N N . MET A 1 117 ? 5.317 -3.350 -14.601 1.00 94.69 117 MET A N 1
ATOM 920 C CA . MET A 1 117 ? 4.131 -2.601 -14.188 1.00 94.69 117 MET A CA 1
ATOM 921 C C . MET A 1 117 ? 2.857 -3.154 -14.838 1.00 94.69 117 MET A C 1
ATOM 923 O O . MET A 1 117 ? 2.884 -3.714 -15.924 1.00 94.69 117 MET A O 1
ATOM 92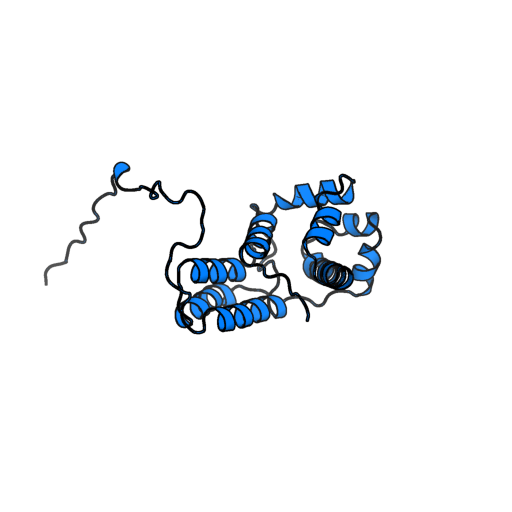7 N N . GLN A 1 118 ? 1.715 -2.890 -14.197 1.00 91.69 118 GLN A N 1
ATOM 928 C CA . GLN A 1 118 ? 0.368 -3.252 -14.674 1.00 91.69 118 GLN A CA 1
ATOM 929 C C . GLN A 1 118 ? 0.039 -4.754 -14.671 1.00 91.69 118 GLN A C 1
ATOM 931 O O . GLN A 1 118 ? -1.084 -5.119 -15.011 1.00 91.69 118 GLN A O 1
ATOM 936 N N . GLU A 1 119 ? 0.949 -5.596 -14.186 1.00 92.75 119 GLU A N 1
ATOM 937 C CA . GLU A 1 119 ? 0.709 -7.019 -13.951 1.00 92.75 119 GLU A CA 1
ATOM 938 C C . GLU A 1 119 ? 0.303 -7.253 -12.485 1.00 92.75 119 GLU A C 1
ATOM 940 O O . GLU A 1 119 ? 0.988 -6.842 -11.544 1.00 92.75 119 GLU A O 1
ATOM 945 N N . ILE A 1 120 ? -0.844 -7.897 -12.255 1.00 90.62 120 ILE A N 1
ATOM 946 C CA . ILE A 1 120 ? -1.401 -8.095 -10.902 1.00 90.62 120 ILE A CA 1
ATOM 947 C C . ILE A 1 120 ? -0.517 -9.033 -10.070 1.00 90.62 120 ILE A C 1
ATOM 949 O O . ILE A 1 120 ? -0.402 -8.879 -8.849 1.00 90.62 120 ILE A O 1
ATOM 953 N N . GLU A 1 121 ? 0.101 -10.000 -10.736 1.00 92.56 121 GLU A N 1
ATOM 954 C CA . GLU A 1 121 ? 1.006 -11.007 -10.201 1.00 92.56 121 GLU A CA 1
ATOM 955 C C . GLU A 1 121 ? 2.280 -10.381 -9.617 1.00 92.56 121 GLU A C 1
ATOM 957 O O . GLU A 1 121 ? 2.858 -10.928 -8.677 1.00 92.56 121 GLU A O 1
ATOM 962 N N . GLU A 1 122 ? 2.675 -9.205 -10.111 1.00 95.69 122 GLU A N 1
ATOM 963 C CA . GLU A 1 122 ? 3.862 -8.471 -9.665 1.00 95.69 122 GLU A CA 1
ATOM 964 C C . GLU A 1 122 ? 3.635 -7.711 -8.348 1.00 95.69 122 GLU A C 1
ATOM 966 O O . GLU A 1 122 ? 4.579 -7.171 -7.773 1.00 95.69 122 GLU A O 1
ATOM 971 N N . TYR A 1 123 ? 2.409 -7.693 -7.804 1.00 95.06 123 TYR A N 1
ATOM 972 C CA . TYR A 1 123 ? 2.090 -6.957 -6.573 1.00 95.06 123 TYR A CA 1
ATOM 973 C C . TYR A 1 123 ? 3.055 -7.246 -5.419 1.00 95.06 123 TYR A C 1
ATOM 975 O O . TYR A 1 123 ? 3.551 -6.311 -4.792 1.00 95.06 123 TYR A O 1
ATOM 983 N N . SER A 1 124 ? 3.317 -8.520 -5.116 1.00 96.62 124 SER A N 1
ATOM 984 C CA . SER A 1 124 ? 4.198 -8.870 -3.997 1.00 96.62 124 SER A CA 1
ATOM 985 C C . SER A 1 124 ? 5.639 -8.428 -4.243 1.00 96.62 124 SER A C 1
ATOM 987 O O . SER A 1 124 ? 6.323 -8.055 -3.291 1.00 96.62 124 SER A O 1
ATOM 989 N N . ASN A 1 125 ? 6.084 -8.413 -5.502 1.00 98.25 125 ASN A N 1
ATOM 990 C CA . ASN A 1 125 ? 7.406 -7.921 -5.871 1.00 98.25 125 ASN A CA 1
ATOM 991 C C . ASN A 1 125 ? 7.483 -6.405 -5.679 1.00 98.25 125 ASN A C 1
ATOM 993 O O . ASN A 1 125 ? 8.401 -5.934 -5.012 1.00 98.25 125 ASN A O 1
ATOM 997 N N . PHE A 1 126 ? 6.498 -5.646 -6.172 1.00 97.50 126 PHE A N 1
ATOM 998 C CA . PHE A 1 126 ? 6.433 -4.197 -5.947 1.00 97.50 126 PHE A CA 1
ATOM 999 C C . PHE A 1 126 ? 6.322 -3.842 -4.465 1.00 97.50 126 PHE A C 1
ATOM 1001 O O . PHE A 1 126 ? 6.983 -2.909 -4.018 1.00 97.50 126 PHE A O 1
ATOM 1008 N N . LEU A 1 127 ? 5.530 -4.589 -3.688 1.00 96.06 127 LEU A N 1
ATOM 1009 C CA . LEU A 1 127 ? 5.433 -4.383 -2.245 1.00 96.06 127 LEU A CA 1
ATOM 1010 C C . LEU A 1 127 ? 6.810 -4.527 -1.584 1.00 96.06 127 LEU A C 1
ATOM 1012 O O . LEU A 1 127 ? 7.245 -3.613 -0.891 1.00 96.06 127 LEU A O 1
ATOM 1016 N N . ALA A 1 128 ? 7.515 -5.628 -1.855 1.00 97.00 128 ALA A N 1
ATOM 1017 C CA . ALA A 1 128 ? 8.843 -5.876 -1.301 1.00 97.00 128 ALA A CA 1
ATOM 1018 C C . ALA A 1 128 ? 9.895 -4.865 -1.795 1.00 97.00 128 ALA A C 1
ATOM 1020 O O . ALA A 1 128 ? 10.800 -4.496 -1.049 1.00 97.00 128 ALA A O 1
ATOM 1021 N N . PHE A 1 129 ? 9.790 -4.406 -3.044 1.00 97.94 129 PHE A N 1
ATOM 1022 C CA . PHE A 1 129 ? 10.639 -3.346 -3.586 1.00 97.94 129 PHE A CA 1
ATOM 1023 C C . PHE A 1 129 ? 10.439 -2.031 -2.831 1.00 97.94 129 PHE A C 1
ATOM 1025 O O . PHE A 1 129 ? 11.402 -1.475 -2.313 1.00 97.94 129 PHE A O 1
ATOM 1032 N N . PHE A 1 130 ? 9.196 -1.567 -2.682 1.00 95.62 130 PHE A N 1
ATOM 1033 C C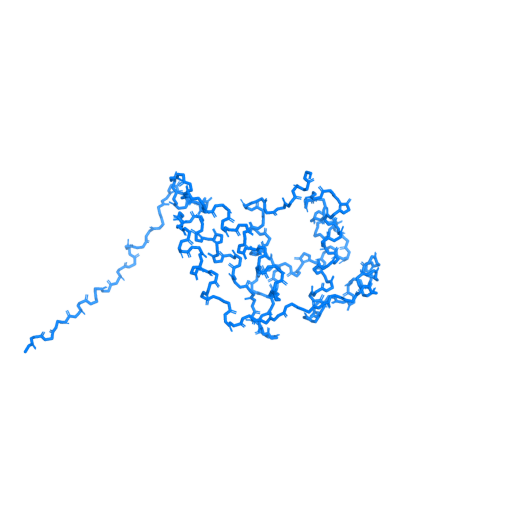A . PHE A 1 130 ? 8.927 -0.318 -1.973 1.00 95.62 130 PHE A CA 1
ATOM 1034 C C . PHE A 1 130 ? 9.222 -0.410 -0.470 1.00 95.62 130 PHE A C 1
ATOM 1036 O O . PHE A 1 130 ? 9.664 0.577 0.108 1.00 95.62 130 PHE A O 1
ATOM 1043 N N . GLU A 1 131 ? 9.056 -1.574 0.167 1.00 93.00 131 GLU A N 1
ATOM 1044 C CA . GLU A 1 131 ? 9.525 -1.804 1.544 1.00 93.00 131 GLU A CA 1
ATOM 1045 C C . GLU A 1 131 ? 11.036 -1.562 1.675 1.00 93.00 131 GLU A C 1
ATOM 1047 O O . GLU A 1 131 ? 11.457 -0.836 2.576 1.00 93.00 131 GLU A O 1
ATOM 1052 N N . LYS A 1 132 ? 11.845 -2.077 0.736 1.00 95.38 132 LYS A N 1
ATOM 1053 C CA . LYS A 1 132 ? 13.292 -1.809 0.696 1.00 95.38 132 LYS A CA 1
ATOM 1054 C C . LYS A 1 132 ? 13.607 -0.337 0.450 1.00 95.38 132 LYS A C 1
ATOM 1056 O O . LYS A 1 132 ? 14.507 0.197 1.091 1.00 95.38 132 LYS A O 1
ATOM 1061 N N . GLU A 1 133 ? 12.871 0.326 -0.440 1.00 94.81 133 GLU A N 1
ATOM 1062 C CA . GLU A 1 133 ? 13.037 1.764 -0.688 1.00 94.81 133 GLU A CA 1
ATOM 1063 C C . GLU A 1 133 ? 12.739 2.587 0.571 1.00 94.81 133 GLU A C 1
ATOM 1065 O O . GLU A 1 133 ? 13.495 3.498 0.914 1.00 94.81 133 GLU A O 1
ATOM 1070 N N . PHE A 1 134 ? 11.686 2.247 1.319 1.00 88.81 134 PHE A N 1
ATOM 1071 C CA . PHE A 1 134 ? 11.400 2.902 2.593 1.00 88.81 134 PHE A CA 1
ATOM 1072 C C . PHE A 1 134 ? 12.505 2.654 3.623 1.00 88.81 134 PHE A C 1
ATOM 1074 O O . PHE A 1 134 ? 12.922 3.600 4.290 1.00 88.81 134 PHE A O 1
ATOM 1081 N N . GLU A 1 135 ? 13.019 1.428 3.741 1.00 90.44 135 GLU A N 1
ATOM 1082 C CA . GLU A 1 135 ? 14.143 1.112 4.633 1.00 90.44 135 GLU A CA 1
ATOM 1083 C C . GLU A 1 135 ? 15.418 1.885 4.256 1.00 90.44 135 GLU A C 1
ATOM 1085 O O . GLU A 1 135 ? 16.050 2.496 5.122 1.00 90.44 135 GLU A O 1
ATOM 1090 N N . ALA A 1 136 ? 15.765 1.928 2.966 1.00 91.69 136 ALA A N 1
ATOM 1091 C CA . ALA A 1 136 ? 16.927 2.651 2.449 1.00 91.69 136 ALA A CA 1
ATOM 1092 C C . ALA A 1 136 ? 16.844 4.165 2.709 1.00 91.69 136 ALA A C 1
ATOM 1094 O O . ALA A 1 136 ? 17.866 4.811 2.941 1.00 91.69 136 ALA A O 1
ATOM 1095 N N . ASN A 1 137 ? 15.628 4.716 2.739 1.00 87.56 137 ASN A N 1
ATOM 1096 C CA . ASN A 1 137 ? 15.354 6.120 3.047 1.00 87.56 137 ASN A CA 1
ATOM 1097 C C . ASN A 1 137 ? 15.018 6.360 4.533 1.00 87.56 137 ASN A C 1
ATOM 1099 O O . ASN A 1 137 ? 14.459 7.399 4.881 1.00 87.56 137 ASN A O 1
ATOM 1103 N N . GLN A 1 138 ? 15.361 5.426 5.431 1.00 86.81 138 GLN A N 1
ATOM 1104 C CA . GLN A 1 138 ? 15.177 5.557 6.887 1.00 86.81 138 GLN A CA 1
ATOM 1105 C C . GLN A 1 138 ? 13.713 5.792 7.310 1.00 86.81 138 GLN A C 1
ATOM 1107 O O . GLN A 1 138 ? 13.435 6.479 8.290 1.00 86.81 138 GLN A O 1
ATOM 1112 N N . GLY A 1 139 ? 12.762 5.247 6.551 1.00 75.75 139 GLY A N 1
ATOM 1113 C CA . GLY A 1 139 ? 11.326 5.432 6.768 1.00 75.75 139 GLY A CA 1
ATOM 1114 C C . GLY A 1 139 ? 10.770 6.770 6.265 1.00 75.75 139 GLY A C 1
ATOM 1115 O O . GLY A 1 139 ? 9.577 7.026 6.439 1.00 75.75 139 GLY A O 1
ATOM 1116 N N . GLN A 1 140 ? 11.584 7.617 5.620 1.00 84.38 140 GLN A N 1
ATOM 1117 C CA . GLN A 1 140 ? 11.142 8.889 5.037 1.00 84.38 140 GLN A CA 1
ATOM 1118 C C . GLN A 1 140 ? 10.364 8.645 3.739 1.00 84.38 140 GLN A C 1
ATOM 1120 O O . GLN A 1 140 ? 10.892 8.687 2.627 1.00 84.38 140 GLN A O 1
ATOM 1125 N N . TRP A 1 141 ? 9.070 8.370 3.884 1.00 84.19 141 TRP A N 1
ATOM 1126 C CA . TRP A 1 141 ? 8.194 8.041 2.760 1.00 84.19 141 TRP A CA 1
ATOM 1127 C C . TRP A 1 141 ? 8.070 9.176 1.735 1.00 84.19 141 TRP A C 1
ATOM 1129 O O . TRP A 1 141 ? 7.824 8.906 0.559 1.00 84.19 141 TRP A O 1
ATOM 1139 N N . GLN A 1 142 ? 8.247 10.433 2.152 1.00 89.12 142 GLN A N 1
ATOM 1140 C CA . GLN A 1 142 ? 8.173 11.595 1.268 1.00 89.12 142 GLN A CA 1
ATOM 1141 C C . GLN A 1 142 ? 9.269 11.563 0.202 1.00 89.12 142 GLN A C 1
ATOM 1143 O O . GLN A 1 142 ? 9.002 11.928 -0.941 1.00 89.12 142 GLN A O 1
ATOM 1148 N N . ASP A 1 143 ? 10.475 11.111 0.549 1.00 92.44 143 ASP A N 1
ATOM 1149 C CA . ASP A 1 143 ? 11.603 11.041 -0.383 1.00 92.44 143 ASP A CA 1
ATOM 1150 C C . ASP A 1 143 ? 11.355 9.974 -1.450 1.00 92.44 143 ASP A C 1
ATOM 1152 O O . ASP A 1 143 ? 11.459 10.255 -2.647 1.00 92.44 143 ASP A O 1
ATOM 1156 N N . VAL A 1 144 ? 10.898 8.792 -1.023 1.00 93.25 144 VAL A N 1
ATOM 1157 C CA . VAL A 1 144 ? 10.468 7.708 -1.919 1.00 93.25 144 VAL A CA 1
ATOM 1158 C C . VAL A 1 144 ? 9.353 8.201 -2.845 1.00 93.25 144 VAL A C 1
ATOM 1160 O O . VAL A 1 144 ? 9.424 8.035 -4.061 1.00 93.25 144 VAL A O 1
ATOM 1163 N N . PHE A 1 145 ? 8.337 8.877 -2.306 1.00 91.81 145 PHE A N 1
ATOM 1164 C CA . PHE A 1 145 ? 7.215 9.357 -3.109 1.00 91.81 145 PHE A CA 1
ATOM 1165 C C . PHE A 1 145 ? 7.626 10.450 -4.105 1.00 91.81 145 PHE A C 1
ATOM 1167 O O . PHE A 1 145 ? 7.256 10.399 -5.278 1.00 91.81 145 PHE A O 1
ATOM 1174 N N . ASN A 1 146 ? 8.450 11.410 -3.683 1.00 95.06 146 ASN A N 1
ATOM 1175 C CA . ASN A 1 146 ? 8.975 12.440 -4.576 1.00 95.06 146 ASN A CA 1
ATOM 1176 C C . ASN A 1 146 ? 9.818 11.835 -5.704 1.00 95.06 146 ASN A C 1
ATOM 1178 O O . ASN A 1 146 ? 9.692 12.266 -6.850 1.00 95.06 146 ASN A O 1
ATOM 1182 N N . HIS A 1 147 ? 10.626 10.817 -5.402 1.00 95.81 147 HIS A N 1
ATOM 1183 C CA . HIS A 1 147 ? 11.433 10.116 -6.393 1.00 95.81 147 HIS A CA 1
ATOM 1184 C C . HIS A 1 147 ? 10.573 9.340 -7.400 1.00 95.81 147 HIS A C 1
ATOM 1186 O O . HIS A 1 147 ? 10.667 9.566 -8.607 1.00 95.81 147 HIS A O 1
ATOM 1192 N N . PHE A 1 148 ? 9.703 8.454 -6.918 1.00 96.31 148 PHE A N 1
ATOM 1193 C CA . PHE A 1 148 ? 8.978 7.527 -7.785 1.00 96.31 148 PHE A CA 1
ATOM 1194 C C . PHE A 1 148 ? 7.718 8.121 -8.416 1.00 96.31 148 PHE A C 1
ATOM 1196 O O . PHE A 1 148 ? 7.251 7.573 -9.404 1.00 96.31 148 PHE A O 1
ATOM 1203 N N . VAL A 1 149 ? 7.162 9.222 -7.903 1.00 96.06 149 VAL A N 1
ATOM 1204 C CA . VAL A 1 149 ? 5.894 9.787 -8.411 1.00 96.06 149 VAL A CA 1
ATOM 1205 C C . VAL A 1 149 ? 6.041 11.211 -8.947 1.00 96.06 149 VAL A C 1
ATOM 1207 O O . VAL A 1 149 ? 5.332 11.585 -9.880 1.00 96.06 149 VAL A O 1
ATOM 1210 N N . PHE A 1 150 ? 6.982 12.014 -8.439 1.00 95.94 150 PHE A N 1
ATOM 1211 C CA . PHE A 1 150 ? 7.075 13.437 -8.804 1.00 95.94 150 PHE A CA 1
ATOM 1212 C C . PHE A 1 150 ? 8.387 13.874 -9.466 1.00 95.94 150 PHE A C 1
ATOM 1214 O O . PHE A 1 150 ? 8.519 15.050 -9.807 1.00 95.94 150 PHE A O 1
ATOM 1221 N N . ALA A 1 151 ? 9.327 12.964 -9.730 1.00 97.00 151 ALA A N 1
ATOM 1222 C CA . ALA A 1 151 ? 10.635 13.304 -10.300 1.00 97.00 151 ALA A CA 1
ATOM 1223 C C . ALA A 1 151 ? 10.610 13.773 -11.770 1.00 97.00 151 ALA A C 1
ATOM 1225 O O . ALA A 1 151 ? 11.634 14.228 -12.281 1.00 97.00 151 ALA A O 1
ATOM 1226 N N . ARG A 1 152 ? 9.460 13.693 -12.452 1.00 96.19 152 ARG A N 1
ATOM 1227 C CA . ARG A 1 152 ? 9.255 14.114 -13.853 1.00 96.19 152 ARG A CA 1
ATOM 1228 C C . ARG A 1 152 ? 10.186 13.429 -14.860 1.00 96.19 152 ARG A C 1
ATOM 1230 O O . ARG A 1 152 ? 10.691 14.053 -15.792 1.00 96.19 152 ARG A O 1
ATOM 1237 N N . ASN A 1 153 ? 10.397 12.132 -14.675 1.00 95.50 153 ASN A N 1
ATOM 1238 C CA . ASN A 1 153 ? 11.044 11.238 -15.631 1.00 95.50 153 ASN A CA 1
ATOM 1239 C C . ASN A 1 153 ? 10.030 10.187 -16.147 1.00 95.50 153 ASN A C 1
ATOM 1241 O O . ASN A 1 153 ? 8.926 10.100 -15.605 1.00 95.50 153 ASN A O 1
ATOM 1245 N N . PRO A 1 154 ? 10.361 9.383 -17.178 1.00 94.69 154 PRO A N 1
ATOM 1246 C CA . PRO A 1 154 ? 9.419 8.414 -17.743 1.00 94.69 154 PRO A CA 1
ATOM 1247 C C . PRO A 1 154 ? 8.827 7.432 -16.721 1.00 94.69 154 PRO A C 1
ATOM 1249 O O . PRO A 1 154 ? 7.633 7.155 -16.778 1.00 94.69 154 PRO A O 1
ATOM 1252 N N . GLN A 1 155 ? 9.632 6.951 -15.767 1.00 95.44 155 GLN A N 1
ATOM 1253 C CA . GLN A 1 155 ? 9.174 6.051 -14.707 1.00 95.44 155 GLN A CA 1
ATOM 1254 C C . GLN A 1 155 ? 8.189 6.757 -13.773 1.00 95.44 155 GLN A C 1
ATOM 1256 O O . GLN A 1 155 ? 7.097 6.244 -13.527 1.00 95.44 155 GLN A O 1
ATOM 1261 N N . SER A 1 156 ? 8.540 7.956 -13.301 1.00 96.88 156 SER A N 1
ATOM 1262 C CA . SER A 1 156 ? 7.707 8.684 -12.346 1.00 96.88 156 SER A CA 1
ATOM 1263 C C . SER A 1 156 ? 6.416 9.216 -12.955 1.00 96.88 156 SER A C 1
ATOM 1265 O O . SER A 1 156 ? 5.370 9.166 -12.318 1.00 96.88 156 SER A O 1
ATOM 1267 N N . ASP A 1 157 ? 6.467 9.699 -14.201 1.00 96.50 157 ASP A N 1
ATOM 1268 C CA . ASP A 1 157 ? 5.273 10.172 -14.907 1.00 96.50 157 ASP A CA 1
ATOM 1269 C C . ASP A 1 157 ? 4.309 9.002 -15.182 1.00 96.50 157 ASP A C 1
ATOM 1271 O O . ASP A 1 157 ? 3.092 9.166 -15.072 1.00 96.50 157 ASP A O 1
ATOM 1275 N N . PHE A 1 158 ? 4.837 7.805 -15.471 1.00 96.00 158 PHE A N 1
ATOM 1276 C CA . PHE A 1 158 ? 4.022 6.602 -15.620 1.00 96.00 158 PHE A CA 1
ATOM 1277 C C . PHE A 1 158 ? 3.386 6.173 -14.292 1.00 96.00 158 PHE A C 1
ATOM 1279 O O . PHE A 1 158 ? 2.174 5.960 -14.240 1.00 96.00 158 PHE A O 1
ATOM 1286 N N . LEU A 1 159 ? 4.165 6.097 -13.205 1.00 95.81 159 LEU A N 1
ATOM 1287 C CA . LEU A 1 159 ? 3.641 5.718 -11.890 1.00 95.81 159 LEU A CA 1
ATOM 1288 C C . LEU A 1 159 ? 2.603 6.729 -11.378 1.00 95.81 159 LEU A C 1
ATOM 1290 O O . LEU A 1 159 ? 1.568 6.330 -10.847 1.00 95.81 159 LEU A O 1
ATOM 1294 N N . LEU A 1 160 ? 2.820 8.027 -11.614 1.00 96.31 160 LEU A N 1
ATOM 1295 C CA . LEU A 1 160 ? 1.837 9.070 -11.321 1.00 96.31 160 LEU A CA 1
ATOM 1296 C C . LEU A 1 160 ? 0.520 8.843 -12.067 1.00 96.31 160 LEU A C 1
ATOM 1298 O O . LEU A 1 160 ? -0.543 8.995 -11.470 1.00 96.31 160 LEU A O 1
ATOM 1302 N N . ALA A 1 161 ? 0.561 8.458 -13.345 1.00 95.75 161 ALA A N 1
ATOM 1303 C CA . ALA A 1 161 ? -0.653 8.117 -14.084 1.00 95.75 161 ALA A CA 1
ATOM 1304 C C . ALA A 1 161 ? -1.376 6.910 -13.458 1.00 95.75 161 ALA A C 1
ATOM 1306 O O . ALA A 1 161 ? -2.597 6.945 -13.299 1.00 95.75 161 ALA A O 1
ATOM 1307 N N . GLN A 1 162 ? -0.631 5.891 -13.011 1.00 94.25 162 GLN A N 1
ATOM 1308 C CA . GLN A 1 162 ? -1.211 4.719 -12.342 1.00 94.25 162 GLN A CA 1
ATOM 1309 C C . GLN A 1 162 ? -1.898 5.057 -11.009 1.00 94.25 162 GLN A C 1
ATOM 1311 O O . GLN A 1 162 ? -2.789 4.322 -10.591 1.00 94.25 162 GLN A O 1
ATOM 1316 N N . MET A 1 163 ? -1.583 6.186 -10.362 1.00 94.12 163 MET A N 1
ATOM 1317 C CA . MET A 1 163 ? -2.277 6.603 -9.131 1.00 94.12 163 MET A CA 1
ATOM 1318 C C . MET A 1 163 ? -3.785 6.842 -9.322 1.00 94.12 163 MET A C 1
ATOM 1320 O O . MET A 1 163 ? -4.545 6.821 -8.349 1.00 94.12 163 MET A O 1
ATOM 1324 N N . PHE A 1 164 ? -4.219 7.063 -10.567 1.00 93.75 164 PHE A N 1
ATOM 1325 C CA . PHE A 1 164 ? -5.616 7.283 -10.945 1.00 93.75 164 PHE A CA 1
ATOM 1326 C C . PHE A 1 164 ? -6.323 6.009 -11.433 1.00 93.75 164 PHE A C 1
ATOM 1328 O O . PHE A 1 164 ? -7.546 6.008 -11.584 1.00 93.75 164 PHE A O 1
ATOM 1335 N N . GLU A 1 165 ? -5.579 4.926 -11.654 1.00 90.31 165 GLU A N 1
ATOM 1336 C CA . GLU A 1 165 ? -6.120 3.649 -12.111 1.00 90.31 165 GLU A CA 1
ATOM 1337 C C . GLU A 1 165 ? -6.838 2.886 -10.991 1.00 90.31 165 GLU A C 1
ATOM 1339 O O . GLU A 1 165 ? -6.820 3.259 -9.812 1.00 90.31 165 GLU A O 1
ATOM 1344 N N . GLY A 1 166 ? -7.539 1.815 -11.371 1.00 88.56 166 GLY A N 1
ATOM 1345 C CA . GLY A 1 166 ? -8.183 0.920 -10.410 1.00 88.56 166 GLY A CA 1
ATOM 1346 C C . GLY A 1 166 ? -9.222 1.629 -9.541 1.00 88.56 166 GLY A C 1
ATOM 1347 O O . GLY A 1 166 ? -9.309 1.355 -8.351 1.00 88.56 166 GLY A O 1
ATOM 1348 N N . LEU A 1 167 ? -10.009 2.557 -10.099 1.00 91.31 167 LEU A N 1
ATOM 1349 C CA . LEU A 1 167 ? -10.975 3.381 -9.351 1.00 91.31 167 LEU A CA 1
ATOM 1350 C C . LEU A 1 167 ? -10.317 4.196 -8.218 1.00 91.31 167 LEU A C 1
ATOM 1352 O O . LEU A 1 167 ? -10.859 4.262 -7.115 1.00 91.31 167 LEU A O 1
ATOM 1356 N N . TYR A 1 168 ? -9.154 4.799 -8.485 1.00 92.94 168 TYR A N 1
ATOM 1357 C CA . TYR A 1 168 ? -8.397 5.642 -7.547 1.00 92.94 168 TYR A CA 1
ATOM 1358 C C . TYR A 1 168 ? -7.889 4.924 -6.284 1.00 92.94 168 TYR A C 1
ATOM 1360 O O . TYR A 1 168 ? -7.475 5.590 -5.333 1.00 92.94 168 TYR A O 1
ATOM 1368 N N . HIS A 1 169 ? -7.894 3.586 -6.234 1.00 94.00 169 HIS A N 1
ATOM 1369 C CA . HIS A 1 169 ? -7.460 2.854 -5.037 1.00 94.00 169 HIS A CA 1
ATOM 1370 C C . HIS A 1 169 ? -6.022 3.177 -4.608 1.00 94.00 169 HIS A C 1
ATOM 1372 O O . HIS A 1 169 ? -5.827 3.363 -3.406 1.00 94.00 169 HIS A O 1
ATOM 1378 N N . PRO A 1 170 ? -5.033 3.345 -5.509 1.00 93.62 170 PRO A N 1
ATOM 1379 C CA . PRO A 1 170 ? -3.698 3.769 -5.093 1.00 93.62 170 PRO A CA 1
ATOM 1380 C C . PRO A 1 170 ? -3.719 5.096 -4.323 1.00 93.62 170 PRO A C 1
ATOM 1382 O O . PRO A 1 170 ? -3.116 5.205 -3.256 1.00 93.62 170 PRO A O 1
ATOM 1385 N N . LEU A 1 171 ? -4.478 6.085 -4.811 1.00 93.69 171 LEU A N 1
ATOM 1386 C CA . LEU A 1 171 ? -4.626 7.375 -4.140 1.00 93.69 171 LEU A CA 1
ATOM 1387 C C . LEU A 1 171 ? -5.361 7.242 -2.800 1.00 93.69 171 LEU A C 1
ATOM 1389 O O . LEU A 1 171 ? -4.956 7.873 -1.825 1.00 93.69 171 LEU A O 1
ATOM 1393 N N . ILE A 1 172 ? -6.400 6.407 -2.720 1.00 94.00 172 ILE A N 1
ATOM 1394 C CA . ILE A 1 172 ? -7.129 6.141 -1.471 1.00 94.00 172 ILE A CA 1
ATOM 1395 C C . ILE A 1 172 ? -6.177 5.536 -0.430 1.00 94.00 172 ILE A C 1
ATOM 1397 O O . ILE A 1 172 ? -6.068 6.058 0.675 1.00 94.00 172 ILE A O 1
ATOM 1401 N N . HIS A 1 173 ? -5.432 4.486 -0.778 1.00 93.19 173 HIS A N 1
ATOM 1402 C CA . HIS A 1 173 ? -4.482 3.853 0.142 1.00 93.19 173 HIS A CA 1
ATOM 1403 C C . HIS A 1 173 ? -3.377 4.812 0.593 1.00 93.19 173 HIS A C 1
ATOM 1405 O O . HIS A 1 173 ? -3.097 4.897 1.790 1.00 93.19 173 HIS A O 1
ATOM 1411 N N . LEU A 1 174 ? -2.788 5.563 -0.341 1.00 90.12 174 LEU A N 1
ATOM 1412 C CA . LEU A 1 174 ? -1.763 6.551 -0.020 1.00 90.12 174 LEU A CA 1
ATOM 1413 C C . LEU A 1 174 ? -2.296 7.632 0.922 1.00 90.12 174 LEU A C 1
ATOM 1415 O O . LEU A 1 174 ? -1.655 7.944 1.919 1.00 90.12 174 LEU A O 1
ATOM 1419 N N . SER A 1 175 ? -3.465 8.200 0.624 1.00 88.12 175 SER A N 1
ATOM 1420 C CA . SER A 1 175 ? -4.028 9.290 1.428 1.00 88.12 175 SER A CA 1
ATOM 1421 C C . SER A 1 175 ? -4.358 8.850 2.854 1.00 88.12 175 SER A C 1
ATOM 1423 O O . SER A 1 175 ? -4.085 9.606 3.780 1.00 88.12 175 SER A O 1
ATOM 1425 N N . PHE A 1 176 ? -4.823 7.613 3.064 1.00 88.50 176 PHE A N 1
ATOM 1426 C CA . PHE A 1 176 ? -4.908 7.032 4.409 1.00 88.50 176 PHE A CA 1
ATOM 1427 C C . PHE A 1 176 ? -3.536 6.883 5.081 1.00 88.50 176 PHE A C 1
ATOM 1429 O O . PHE A 1 176 ? -3.405 7.189 6.262 1.00 88.50 176 PHE A O 1
ATOM 1436 N N . GLY A 1 177 ? -2.515 6.435 4.345 1.00 85.19 177 GLY A N 1
ATOM 1437 C CA . GLY A 1 177 ? -1.149 6.332 4.864 1.00 85.19 177 GLY A CA 1
ATOM 1438 C C . GLY A 1 177 ? -0.590 7.669 5.353 1.00 85.19 177 GLY A C 1
ATOM 1439 O O . GLY A 1 177 ? 0.002 7.723 6.428 1.00 85.19 177 GLY A O 1
ATOM 1440 N N . VAL A 1 178 ? -0.832 8.739 4.592 1.00 83.75 178 VAL A N 1
ATOM 1441 C CA . VAL A 1 178 ? -0.410 10.105 4.929 1.00 83.75 178 VAL A CA 1
ATOM 1442 C C . VAL A 1 178 ? -1.220 10.672 6.093 1.00 83.75 178 VAL A C 1
ATOM 1444 O O . VAL A 1 178 ? -0.631 11.153 7.052 1.00 83.75 178 VAL A O 1
ATOM 1447 N N . GLU A 1 179 ? -2.552 10.595 6.034 1.00 83.19 179 GLU A N 1
ATOM 1448 C CA . GLU A 1 179 ? -3.450 11.168 7.051 1.00 83.19 179 GLU A CA 1
ATOM 1449 C C . GLU A 1 179 ? -3.208 10.577 8.449 1.00 83.19 179 GLU A C 1
ATOM 1451 O O . GLU A 1 179 ? -3.330 11.279 9.449 1.00 83.19 179 GLU A O 1
ATOM 1456 N N . PHE A 1 180 ? -2.863 9.288 8.522 1.00 82.19 180 PHE A N 1
ATOM 1457 C CA . PHE A 1 180 ? -2.631 8.576 9.783 1.00 82.19 180 PHE A CA 1
ATOM 1458 C C . PHE A 1 180 ? -1.152 8.390 10.127 1.00 82.19 180 PHE A C 1
ATOM 1460 O O . PHE A 1 180 ? -0.852 7.670 11.077 1.00 82.19 180 PHE A O 1
ATOM 1467 N N . GLU A 1 181 ? -0.240 8.996 9.361 1.00 79.19 181 GLU A N 1
ATOM 1468 C CA . GLU A 1 181 ? 1.212 8.877 9.553 1.00 79.19 181 GLU A CA 1
ATOM 1469 C C . GLU A 1 181 ? 1.666 7.412 9.732 1.00 79.19 181 GLU A C 1
ATOM 1471 O O . GLU A 1 181 ? 2.473 7.083 10.598 1.00 79.19 181 GLU A O 1
ATOM 1476 N N . LEU A 1 182 ? 1.141 6.500 8.900 1.00 75.62 182 LEU A N 1
ATOM 1477 C CA . LEU A 1 182 ? 1.392 5.053 9.026 1.00 75.62 182 LEU A CA 1
ATOM 1478 C C . LEU A 1 182 ? 2.843 4.650 8.721 1.00 75.62 182 LEU A C 1
ATOM 1480 O O . LEU A 1 182 ? 3.215 3.487 8.897 1.00 75.62 182 LEU A O 1
ATOM 1484 N N . SER A 1 183 ? 3.662 5.583 8.233 1.00 60.75 183 SER A N 1
ATOM 1485 C CA . SER A 1 183 ? 5.079 5.356 7.992 1.00 60.75 183 SER A CA 1
ATOM 1486 C C . SER A 1 183 ? 5.796 5.053 9.302 1.00 60.75 183 SER A C 1
ATOM 1488 O O . SER A 1 183 ? 5.815 5.861 10.231 1.00 60.75 183 SER A O 1
ATOM 1490 N N . ARG A 1 184 ? 6.427 3.882 9.354 1.00 52.28 184 ARG A N 1
ATOM 1491 C CA . ARG A 1 184 ? 7.268 3.475 10.473 1.00 52.28 184 ARG A CA 1
ATOM 1492 C C . ARG A 1 184 ? 8.502 4.374 10.528 1.00 52.28 184 ARG A C 1
ATOM 1494 O O . ARG A 1 184 ? 9.424 4.199 9.738 1.00 52.28 184 ARG A O 1
ATOM 1501 N N . ALA A 1 185 ? 8.568 5.265 11.511 1.00 31.84 185 ALA A N 1
ATOM 1502 C CA . ALA A 1 185 ? 9.861 5.589 12.089 1.00 31.84 185 ALA A CA 1
ATOM 1503 C C . ALA A 1 185 ? 10.298 4.347 12.877 1.00 31.84 185 ALA A C 1
ATOM 1505 O O . ALA A 1 185 ? 9.816 4.098 13.983 1.00 31.84 185 ALA A O 1
ATOM 1506 N N . CYS A 1 186 ? 11.149 3.518 12.277 1.00 32.38 186 CYS A N 1
ATOM 1507 C CA . CYS A 1 186 ? 11.922 2.559 13.053 1.00 32.38 186 CYS A CA 1
ATOM 1508 C C . CYS A 1 186 ? 12.873 3.377 13.936 1.00 32.38 186 CYS A C 1
ATOM 1510 O O . CYS A 1 186 ? 13.843 3.945 13.437 1.00 32.38 186 CYS A O 1
ATOM 1512 N N . GLY A 1 187 ? 12.535 3.502 15.219 1.00 29.58 187 GLY A N 1
ATOM 1513 C CA . GLY A 1 187 ? 13.497 3.851 16.264 1.00 29.58 187 GLY A CA 1
ATOM 1514 C C . GLY A 1 187 ? 14.367 2.655 16.616 1.00 29.58 187 GLY A C 1
ATOM 1515 O O . GLY A 1 187 ? 13.846 1.518 16.544 1.00 29.58 187 GLY A O 1
#

InterPro domains:
  IPR025337 Questin oxidase-like [PF14027] (62-182)
  IPR025337 Questin oxidase-like [PTHR35870] (35-182)

Foldseek 3Di:
DDDDPDPPDDDDPVPDDDPPPDPDDLQPDPDDADPCLVVLLVVLVVVCVQWFFQALDDPLGGQCLNVLLLSCRSPRHDSVSSVVSSVVRPVSTDTDDAADPVLLVQVVPLVSVVVLPPDSNCRNSVVVNVVVVCVVVQLPVVVVLCVQQPVPDPRNVVVVVCCPPSVNVNVVVVVSCVSVVVGDNPD

Radius of gyration: 20.37 Å; chains: 1; bounding box: 69×39×43 Å

Organism: Grosmannia clavigera (strain kw1407 / UAMH 11150) (NCBI:txid655863)

pLDDT: mean 84.38, std 18.77, range [29.58, 98.5]

Secondary structure (DSSP, 8-state):
------------GGG----TT-SS-S----SPPPTTHHHHHHHHHHHHHHHB-SEEETTTEE--HHHHHHHHHHTT--HHHHHHHHHHHHTTPPBPPPP-HHHHHHTTSHHHHHHTTT-GGGHHHHHHHHHHHHHHTTT-HHHHHHHHHHS-SHHHHHHHHHTTTGGGHHHHHHHHHHHTT-S----

Sequence (187 aa):
MPTQEVCIVPTKPDNFRLPRERLGISRLDTGPDKPGSHDIVGVLLQQNHDKHHMYFRDIAGHNHIPHAILTTMAMGGTVKELRRAYDDGEAIQRPKTAPDPIAVGEMEDPFKFLDRMQEIEEYSNFLAFFEKEFEANQGQWQDVFNHFVFARNPQSDFLLAQMFEGLYHPLIHLSFGVEFELSRACG